Protein AF-F0WFZ0-F1 (afdb_monomer_lite)

Secondary structure (DSSP, 8-state):
------PPPPPGGGGS-------TT---EEEEEEEEETTEEEEEEEEEPHHHHHHHHHTTSEEE-SS-EEE-HHHHHHHS--EEEEEE-TTS-EEEEES--SS---SEEE-SEEEEEEETTEEEEEEEEE-TT-SSEEEEHHHHHHHHHHHHHTT-EE-TTS-EEEEHHHHHHHHHHTTT-GGGGEEEEEEETTEEEEEEGGGGEEEETTEEEE-EEEESS-EEE-GGGGGTEEEEEE-SSSS-EEEEEE--GGG---

Radius of gyration: 21.22 Å; chains: 1; bounding box: 49×61×54 Å

Structure (mmCIF, N/CA/C/O backbone):
data_AF-F0WFZ0-F1
#
_entry.id   AF-F0WFZ0-F1
#
loop_
_atom_site.group_PDB
_atom_site.id
_atom_site.type_symbol
_atom_site.label_atom_id
_atom_site.label_alt_id
_atom_site.label_comp_id
_atom_site.label_asym_id
_atom_site.label_entity_id
_atom_site.label_seq_id
_atom_site.pdbx_PDB_ins_code
_atom_site.Cartn_x
_atom_site.Cartn_y
_atom_site.Cartn_z
_atom_site.occupancy
_atom_site.B_iso_or_equiv
_atom_site.auth_seq_id
_atom_site.auth_comp_id
_atom_site.auth_asym_id
_atom_site.auth_atom_id
_atom_site.pdbx_PDB_model_num
ATOM 1 N N . MET A 1 1 ? -12.218 -44.288 27.160 1.00 38.06 1 MET A N 1
ATOM 2 C CA . MET A 1 1 ? -11.791 -43.226 26.226 1.00 38.06 1 MET A CA 1
ATOM 3 C C . MET A 1 1 ? -12.811 -42.115 26.328 1.00 38.06 1 MET A C 1
ATOM 5 O O . MET A 1 1 ? -13.946 -42.300 25.915 1.00 38.06 1 MET A O 1
ATOM 9 N N . THR A 1 2 ? -12.453 -41.044 27.024 1.00 32.06 2 THR A N 1
ATOM 10 C CA . THR A 1 2 ? -13.309 -39.877 27.243 1.00 32.06 2 THR A CA 1
ATOM 11 C C . THR A 1 2 ? -13.346 -39.003 25.985 1.00 32.06 2 THR A C 1
ATOM 13 O O . THR A 1 2 ? -12.334 -38.923 25.282 1.00 32.06 2 THR A O 1
ATOM 16 N N . PRO A 1 3 ? -14.482 -38.358 25.667 1.00 34.59 3 PRO A N 1
ATOM 17 C CA . PRO A 1 3 ? -14.555 -37.395 24.577 1.00 34.59 3 PRO A CA 1
ATOM 18 C C . PRO A 1 3 ? -13.692 -36.184 24.924 1.00 34.59 3 PRO A C 1
ATOM 20 O O . PRO A 1 3 ? -13.772 -35.644 26.022 1.00 34.59 3 PRO A O 1
ATOM 23 N N . ASN A 1 4 ? -12.843 -35.798 23.982 1.00 30.69 4 ASN A N 1
ATOM 24 C CA . ASN A 1 4 ? -11.971 -34.642 24.089 1.00 30.69 4 ASN A CA 1
ATOM 25 C C . ASN A 1 4 ? -12.845 -33.374 24.081 1.00 30.69 4 ASN A C 1
ATOM 27 O O . ASN A 1 4 ? -13.413 -33.029 23.040 1.00 30.69 4 ASN A O 1
ATOM 31 N N . ASP A 1 5 ? -12.971 -32.710 25.231 1.00 34.62 5 ASP A N 1
ATOM 32 C CA . ASP A 1 5 ? -13.617 -31.405 25.369 1.00 34.62 5 ASP A CA 1
ATOM 33 C C . ASP A 1 5 ? -12.847 -30.374 24.535 1.00 34.62 5 ASP A C 1
ATOM 35 O O . ASP A 1 5 ? -11.847 -29.792 24.960 1.00 34.62 5 ASP A O 1
ATOM 39 N N . ARG A 1 6 ? -13.318 -30.136 23.307 1.00 33.94 6 ARG A N 1
ATOM 40 C CA . ARG A 1 6 ? -12.945 -28.942 22.551 1.00 33.94 6 ARG A CA 1
ATOM 41 C C . ARG A 1 6 ? -13.525 -27.749 23.298 1.00 33.94 6 ARG A C 1
ATOM 43 O O . ARG A 1 6 ? -14.719 -27.472 23.197 1.00 33.94 6 ARG A O 1
ATOM 50 N N . GLN A 1 7 ? -12.675 -27.057 24.054 1.00 31.77 7 GLN A N 1
ATOM 51 C CA . GLN A 1 7 ? -12.991 -25.751 24.618 1.00 31.77 7 GLN A CA 1
ATOM 52 C C . GLN A 1 7 ? -13.561 -24.858 23.510 1.00 31.77 7 GLN A C 1
ATOM 54 O O . GLN A 1 7 ? -12.886 -24.567 22.521 1.00 31.77 7 GLN A O 1
ATOM 59 N N . LYS A 1 8 ? -14.827 -24.453 23.664 1.00 35.41 8 LYS A N 1
ATOM 60 C CA . LYS A 1 8 ? -15.423 -23.409 22.831 1.00 35.41 8 LYS A CA 1
ATOM 61 C C . LYS A 1 8 ? -14.587 -22.136 23.013 1.00 35.41 8 LYS A C 1
ATOM 63 O O . LYS A 1 8 ? -14.349 -21.755 24.162 1.00 35.41 8 LYS A O 1
ATOM 68 N N . PRO A 1 9 ? -14.131 -21.494 21.927 1.00 38.12 9 PRO A N 1
ATOM 69 C CA . PRO A 1 9 ? -13.362 -20.265 22.028 1.00 38.12 9 PRO A CA 1
ATOM 70 C C . PRO A 1 9 ? -14.177 -19.207 22.776 1.00 38.12 9 PRO A C 1
ATOM 72 O O . PRO A 1 9 ? -15.383 -19.065 22.567 1.00 38.12 9 PRO A O 1
ATOM 75 N N . GLY A 1 10 ? -13.515 -18.488 23.683 1.00 34.97 10 GLY A N 1
ATOM 76 C CA . GLY A 1 10 ? -14.102 -17.319 24.324 1.00 34.97 10 GLY A CA 1
ATOM 77 C C . GLY A 1 10 ? -14.493 -16.307 23.252 1.00 34.97 10 GLY A C 1
ATOM 78 O O . GLY A 1 10 ? -13.671 -15.965 22.404 1.00 34.97 10 GLY A O 1
ATOM 79 N N . SER A 1 11 ? -15.752 -15.869 23.280 1.00 38.72 11 SER A N 1
ATOM 80 C CA . SER A 1 11 ? -16.296 -14.930 22.300 1.00 38.72 11 SER A CA 1
ATOM 81 C C . SER A 1 11 ? -15.415 -13.668 22.217 1.00 38.72 11 SER A C 1
ATOM 83 O O . SER A 1 11 ? -15.112 -13.073 23.263 1.00 38.72 11 SER A O 1
ATOM 85 N N . PRO A 1 12 ? -15.003 -13.231 21.010 1.00 42.50 12 PRO A N 1
ATOM 86 C CA . PRO A 1 12 ? -14.132 -12.066 20.819 1.00 42.50 12 PRO A CA 1
ATOM 87 C C . PRO A 1 12 ? -14.753 -10.748 21.317 1.00 42.50 12 PRO A C 1
ATOM 89 O O . PRO A 1 12 ? -14.041 -9.762 21.505 1.00 42.50 12 PRO A O 1
ATOM 92 N N . ASN A 1 13 ? -16.051 -10.745 21.634 1.00 43.44 13 ASN A N 1
ATOM 93 C CA . ASN A 1 13 ? -16.786 -9.580 22.119 1.00 43.44 13 ASN A CA 1
ATOM 94 C C . ASN A 1 13 ? -16.699 -9.295 23.615 1.00 43.44 13 ASN A C 1
ATOM 96 O O . ASN A 1 13 ? -17.257 -8.298 24.074 1.00 43.44 13 ASN A O 1
ATOM 100 N N . ARG A 1 14 ? -15.987 -10.102 24.408 1.00 37.97 14 ARG A N 1
ATOM 101 C CA . ARG A 1 14 ? -15.873 -9.823 25.851 1.00 37.97 14 ARG A CA 1
ATOM 102 C C . ARG A 1 14 ? -14.997 -8.602 26.192 1.00 37.97 14 ARG A C 1
ATOM 104 O O . ARG A 1 14 ? -14.804 -8.328 27.370 1.00 37.97 14 ARG A O 1
ATOM 111 N N . LEU A 1 15 ? -14.477 -7.876 25.195 1.00 41.59 15 LEU A N 1
ATOM 112 C CA . LEU A 1 15 ? -13.507 -6.784 25.370 1.00 41.59 15 LEU A CA 1
ATOM 113 C C . LEU A 1 15 ? -14.028 -5.364 25.092 1.00 41.59 15 LEU A C 1
ATOM 115 O O . LEU A 1 15 ? -13.250 -4.430 25.235 1.00 41.59 15 LEU A O 1
ATOM 119 N N . LEU A 1 16 ? -15.310 -5.166 24.764 1.00 48.66 16 LEU A N 1
ATOM 120 C CA . LEU A 1 16 ? -15.877 -3.809 24.624 1.00 48.66 16 LEU A CA 1
ATOM 121 C C . LEU A 1 16 ? -16.749 -3.359 25.809 1.00 48.66 16 LEU A C 1
ATOM 123 O O . LEU A 1 16 ? -17.219 -2.230 25.810 1.00 48.66 16 LEU A O 1
ATOM 127 N N . ASN A 1 17 ? -16.892 -4.187 26.851 1.00 39.53 17 ASN A N 1
ATOM 128 C CA . ASN A 1 17 ? -17.507 -3.782 28.128 1.00 39.53 17 ASN A CA 1
ATOM 129 C C . ASN A 1 17 ? -16.465 -3.349 29.177 1.00 39.53 17 ASN A C 1
ATOM 131 O O . ASN A 1 17 ? -16.723 -3.411 30.376 1.00 39.53 17 ASN A O 1
ATOM 135 N N . GLY A 1 18 ? -15.264 -2.960 28.744 1.00 39.19 18 GLY A N 1
ATOM 136 C CA . GLY A 1 18 ? -14.331 -2.262 29.618 1.00 39.19 18 GLY A CA 1
ATOM 137 C C . GLY A 1 18 ? -14.735 -0.797 29.695 1.00 39.19 18 GLY A C 1
ATOM 138 O O . GLY A 1 18 ? -14.595 -0.091 28.700 1.00 39.19 18 GLY A O 1
ATOM 139 N N . ASP A 1 19 ? -15.213 -0.359 30.861 1.00 39.97 19 ASP A N 1
ATOM 140 C CA . ASP A 1 19 ? -15.299 1.051 31.248 1.00 39.97 19 ASP A CA 1
ATOM 141 C C . ASP A 1 19 ? -13.914 1.703 31.092 1.00 39.97 19 ASP A C 1
ATOM 143 O O . ASP A 1 19 ? -13.098 1.733 32.012 1.00 39.97 19 ASP A O 1
ATOM 147 N N . VAL A 1 20 ? -13.615 2.205 29.895 1.00 41.69 20 VAL A N 1
ATOM 148 C CA . VAL A 1 20 ? -12.494 3.113 29.637 1.00 41.69 20 VAL A CA 1
ATOM 149 C C . VAL A 1 20 ? -13.098 4.488 29.392 1.00 41.69 20 VAL A C 1
ATOM 151 O O . VAL A 1 20 ? -13.068 5.045 28.298 1.00 41.69 20 VAL A O 1
ATOM 154 N N . SER A 1 21 ? -13.698 5.035 30.447 1.00 38.50 21 SER A N 1
ATOM 155 C CA . SER A 1 21 ? -14.118 6.429 30.517 1.00 38.50 21 SER A CA 1
ATOM 156 C C . SER A 1 21 ? -12.878 7.308 30.701 1.00 38.50 21 SER A C 1
ATOM 158 O O . SER A 1 21 ? -12.538 7.679 31.821 1.00 38.50 21 SER A O 1
ATOM 160 N N . ASN A 1 22 ? -12.144 7.579 29.621 1.00 41.41 22 ASN A N 1
ATOM 161 C CA . ASN A 1 22 ? -11.209 8.705 29.557 1.00 41.41 22 ASN A CA 1
ATOM 162 C C . ASN A 1 22 ? -10.739 8.952 28.115 1.00 41.41 22 ASN A C 1
ATOM 164 O O . ASN A 1 22 ? -9.691 8.460 27.709 1.00 41.41 22 ASN A O 1
ATOM 168 N N . SER A 1 23 ? -11.492 9.740 27.336 1.00 42.56 23 SER A N 1
ATOM 169 C CA . SER A 1 23 ? -10.914 10.704 26.380 1.00 42.56 23 SER A CA 1
ATOM 170 C C . SER A 1 23 ? -11.987 11.597 25.737 1.00 42.56 23 SER A C 1
ATOM 172 O O . SER A 1 23 ? -13.038 11.128 25.316 1.00 42.56 23 SER A O 1
ATOM 174 N N . ASN A 1 24 ? -11.679 12.889 25.594 1.00 49.28 24 ASN A N 1
ATOM 175 C CA . ASN A 1 24 ? -12.480 13.940 24.937 1.00 49.28 24 ASN A CA 1
ATOM 176 C C . ASN A 1 24 ? -12.676 13.751 23.410 1.00 49.28 24 ASN A C 1
ATOM 178 O O . ASN A 1 24 ? -12.783 14.726 22.672 1.00 49.28 24 ASN A O 1
ATOM 182 N N . ASN A 1 25 ? -12.647 12.520 22.900 1.00 55.94 25 ASN A N 1
ATOM 183 C CA . ASN A 1 25 ? -12.675 12.218 21.463 1.00 55.94 25 ASN A CA 1
ATOM 184 C C . ASN A 1 25 ? -13.588 11.032 21.115 1.00 55.94 25 ASN A C 1
ATOM 186 O O . ASN A 1 25 ? -13.498 10.486 20.013 1.00 55.94 25 ASN A O 1
ATOM 190 N N . GLN A 1 26 ? -14.454 10.626 22.043 1.00 69.75 26 GLN A N 1
ATOM 191 C CA . GLN A 1 26 ? -15.424 9.569 21.803 1.00 69.75 26 GLN A CA 1
ATOM 192 C C . GLN A 1 26 ? -16.566 10.122 20.942 1.00 69.75 26 GLN A C 1
ATOM 194 O O . GLN A 1 26 ? -17.175 11.131 21.289 1.00 69.75 26 GLN A O 1
ATOM 199 N N . TRP A 1 27 ? -16.807 9.500 19.786 1.00 80.12 27 TRP A N 1
ATOM 200 C CA . TRP A 1 27 ? -17.950 9.840 18.940 1.00 80.12 27 TRP A CA 1
ATOM 201 C C . TRP A 1 27 ? -19.241 9.621 19.721 1.00 80.12 27 TRP A C 1
ATOM 203 O O . TRP A 1 27 ? -19.373 8.604 20.405 1.00 80.12 27 TRP A O 1
ATOM 213 N N . ASP A 1 28 ? -20.187 10.548 19.603 1.00 84.56 28 ASP A N 1
ATOM 214 C CA . ASP A 1 28 ? -21.490 10.378 20.229 1.00 84.56 28 ASP A CA 1
ATOM 215 C C . ASP A 1 28 ? -22.336 9.432 19.365 1.00 84.56 28 ASP A C 1
ATOM 217 O O . ASP A 1 28 ? -22.894 9.801 18.322 1.00 84.56 28 ASP A O 1
ATOM 221 N N . VAL A 1 29 ? -22.321 8.156 19.756 1.00 83.50 29 VAL A N 1
ATOM 222 C CA . VAL A 1 29 ? -23.034 7.078 19.076 1.00 83.50 29 VAL A CA 1
ATOM 223 C C . VAL A 1 29 ? -24.446 6.986 19.643 1.00 83.50 29 VAL A C 1
ATOM 225 O O . VAL A 1 29 ? -24.661 6.445 20.724 1.00 83.50 29 VAL A O 1
ATOM 228 N N . GLU A 1 30 ? -25.432 7.429 18.866 1.00 89.75 30 GLU A N 1
ATOM 229 C CA . GLU A 1 30 ? -26.848 7.309 19.228 1.00 89.75 30 GLU A CA 1
ATOM 230 C C . GLU A 1 30 ? -27.305 5.846 19.276 1.00 89.75 30 GLU A C 1
ATOM 232 O O . GLU A 1 30 ? -28.172 5.469 20.066 1.00 89.75 30 GLU A O 1
ATOM 237 N N . LYS A 1 31 ? -26.782 5.017 18.363 1.00 89.19 31 LYS A N 1
ATOM 238 C CA . LYS A 1 31 ? -27.197 3.619 18.230 1.00 89.19 31 LYS A CA 1
ATOM 239 C C . LYS A 1 31 ? -26.111 2.757 17.611 1.00 89.19 31 LYS A C 1
ATOM 241 O O . LYS A 1 31 ? -25.521 3.114 16.596 1.00 89.19 31 LYS A O 1
ATOM 246 N N . HIS A 1 32 ? -25.941 1.561 18.156 1.00 84.88 32 HIS A N 1
ATOM 247 C CA . HIS A 1 32 ? -25.164 0.502 17.526 1.00 84.88 32 HIS A CA 1
ATOM 248 C C . HIS A 1 32 ? -26.083 -0.455 16.761 1.00 84.88 32 HIS A C 1
ATOM 250 O O . HIS A 1 32 ? -27.113 -0.895 17.278 1.00 84.88 32 HIS A O 1
ATOM 256 N N . TYR A 1 33 ? -25.697 -0.801 15.535 1.00 85.62 33 TYR A N 1
ATOM 257 C CA . TYR A 1 33 ? -26.298 -1.894 14.780 1.00 85.62 33 TYR A CA 1
ATOM 258 C C . TYR A 1 33 ? -25.436 -3.133 14.960 1.00 85.62 33 TYR A C 1
ATOM 260 O O . TYR A 1 33 ? -24.223 -3.084 14.752 1.00 85.62 33 TYR A O 1
ATOM 268 N N . SER A 1 34 ? -26.060 -4.237 15.362 1.00 85.75 34 SER A N 1
ATOM 269 C CA . SER A 1 34 ? -25.364 -5.503 15.555 1.00 85.75 34 SER A CA 1
ATOM 270 C 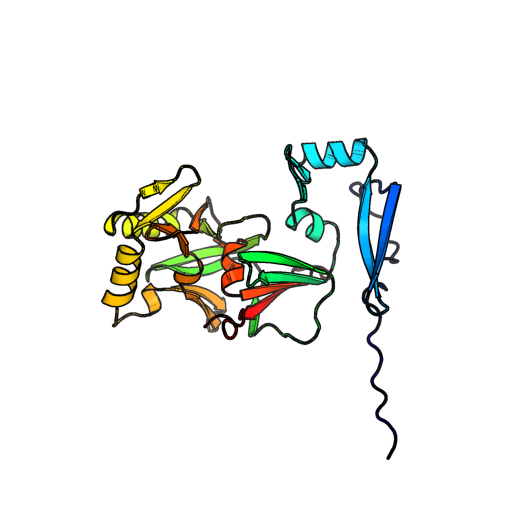C . SER A 1 34 ? -26.077 -6.649 14.854 1.00 85.75 34 SER A C 1
ATOM 272 O O . SER A 1 34 ? -27.302 -6.645 14.739 1.00 85.75 34 SER A O 1
ATOM 274 N N . HIS A 1 35 ? -25.295 -7.615 14.383 1.00 80.31 35 HIS A N 1
ATOM 275 C CA . HIS A 1 35 ? -25.765 -8.843 13.751 1.00 80.31 35 HIS A CA 1
ATOM 276 C C . HIS A 1 35 ? -25.088 -10.037 14.410 1.00 80.31 35 HIS A C 1
ATOM 278 O O . HIS A 1 35 ? -23.908 -9.972 14.742 1.00 80.31 35 HIS A O 1
ATOM 284 N N . THR A 1 36 ? -25.820 -11.132 14.595 1.00 82.69 36 THR A N 1
ATOM 285 C CA . THR A 1 36 ? -25.249 -12.383 15.101 1.00 82.69 36 THR A CA 1
ATOM 286 C C . THR A 1 36 ? -24.942 -13.309 13.932 1.00 82.69 36 THR A C 1
ATOM 288 O O . THR A 1 36 ? -25.828 -13.615 13.137 1.00 82.69 36 THR A O 1
ATOM 291 N N . PHE A 1 37 ? -23.697 -13.765 13.840 1.00 67.06 37 PHE A N 1
ATOM 292 C CA . PHE A 1 37 ? -23.218 -14.706 12.834 1.00 67.06 37 PHE A CA 1
ATOM 293 C C . PHE A 1 37 ? -22.434 -15.821 13.534 1.00 67.06 37 PHE A C 1
ATOM 295 O O . PHE A 1 37 ? -21.601 -15.546 14.390 1.00 67.06 37 PHE A O 1
ATOM 302 N N . GLU A 1 38 ? -22.752 -17.084 13.235 1.00 80.25 38 GLU A N 1
ATOM 303 C CA . GLU A 1 38 ? -22.109 -18.270 13.842 1.00 80.25 38 GLU A CA 1
ATOM 304 C C . GLU A 1 38 ? -22.058 -18.284 15.388 1.00 80.25 38 GLU A C 1
ATOM 306 O O . GLU A 1 38 ? -21.212 -18.931 16.002 1.00 80.25 38 GLU A O 1
ATOM 311 N N . GLY A 1 39 ? -23.011 -17.612 16.040 1.00 80.44 39 GLY A N 1
ATOM 312 C CA . GLY A 1 39 ? -23.100 -17.536 17.501 1.00 80.44 39 GLY A CA 1
ATOM 313 C C . GLY A 1 39 ? -22.286 -16.407 18.140 1.00 80.44 39 GLY A C 1
ATOM 314 O O . GLY A 1 39 ? -22.390 -16.221 19.351 1.00 80.44 39 GLY A O 1
ATOM 315 N N . ASP A 1 40 ? -21.551 -15.626 17.349 1.00 71.56 40 ASP A N 1
ATOM 316 C CA . ASP A 1 40 ? -20.891 -14.396 17.778 1.00 71.56 40 ASP A CA 1
ATOM 317 C C . ASP A 1 40 ? -21.694 -13.174 17.289 1.00 71.56 40 ASP A C 1
ATOM 319 O O . ASP A 1 40 ? -22.250 -13.164 16.191 1.00 71.56 40 ASP A O 1
ATOM 323 N N . THR A 1 41 ? -21.806 -12.135 18.119 1.00 77.56 41 THR A N 1
ATOM 324 C CA . THR A 1 41 ? -22.434 -10.860 17.728 1.00 77.56 41 THR A CA 1
ATOM 325 C C . THR A 1 41 ? -21.370 -9.933 17.153 1.00 77.56 41 THR A C 1
ATOM 327 O O . THR A 1 41 ? -20.248 -9.906 17.633 1.00 77.56 41 THR A O 1
ATOM 330 N N . TYR A 1 42 ? -21.697 -9.134 16.151 1.00 68.00 42 TYR A N 1
ATOM 331 C CA . TYR A 1 42 ? -20.773 -8.196 15.525 1.00 68.00 42 TYR A CA 1
ATOM 332 C C . TYR A 1 42 ? -21.457 -6.850 15.387 1.00 68.00 42 TYR A C 1
ATOM 334 O O . TYR A 1 42 ? -22.606 -6.792 14.953 1.00 68.00 42 TYR A O 1
ATOM 342 N N . TYR A 1 43 ? -20.764 -5.770 15.742 1.00 75.38 43 TYR A N 1
ATOM 343 C CA . TYR A 1 43 ? -21.221 -4.427 15.407 1.00 75.38 43 TYR A CA 1
ATOM 344 C C . TYR A 1 43 ? -20.894 -4.153 13.945 1.00 75.38 43 TYR A C 1
ATOM 346 O O . TYR A 1 43 ? -19.729 -4.118 13.565 1.00 75.38 43 TYR A O 1
ATOM 354 N N . THR A 1 44 ? -21.927 -3.987 13.126 1.00 73.31 44 THR A N 1
ATOM 355 C CA . THR A 1 44 ? -21.789 -3.793 11.674 1.00 73.31 44 THR A CA 1
ATOM 356 C C . THR A 1 44 ? -22.108 -2.365 11.249 1.00 73.31 44 THR A C 1
ATOM 358 O O . THR A 1 44 ? -22.074 -2.054 10.064 1.00 73.31 44 THR A O 1
ATOM 361 N N . GLY A 1 45 ? -22.486 -1.500 12.189 1.00 76.38 45 GLY A N 1
ATOM 362 C CA . GLY A 1 45 ? -22.769 -0.106 11.895 1.00 76.38 45 GLY A CA 1
ATOM 363 C C . GLY A 1 45 ? -23.047 0.721 13.139 1.00 76.38 45 GLY A C 1
ATOM 364 O O . GLY A 1 45 ? -23.390 0.203 14.205 1.00 76.38 45 GLY A O 1
ATOM 365 N N . TRP A 1 46 ? -22.950 2.032 12.963 1.00 83.81 46 TRP A N 1
ATOM 366 C CA . TRP A 1 46 ? -23.191 3.032 13.994 1.00 83.81 46 TRP A CA 1
ATOM 367 C C . TRP A 1 46 ? -24.126 4.098 13.439 1.00 83.81 46 TRP A C 1
ATOM 369 O O . TRP A 1 46 ? -23.993 4.516 12.290 1.00 83.81 46 TRP A O 1
ATOM 379 N N . LYS A 1 47 ? -25.073 4.543 14.259 1.00 88.88 47 LYS A N 1
ATOM 380 C CA . LYS A 1 47 ? -25.803 5.785 14.039 1.00 88.88 47 LYS A CA 1
ATOM 381 C C . LYS A 1 47 ? -25.136 6.852 14.892 1.00 88.88 47 LYS A C 1
ATOM 383 O O . LYS A 1 47 ? -25.102 6.718 16.113 1.00 88.88 47 LYS A O 1
ATOM 388 N N . LEU A 1 48 ? -24.596 7.868 14.239 1.00 88.31 48 LEU A N 1
ATOM 389 C CA . LEU A 1 48 ? -23.968 9.018 14.880 1.00 88.31 48 LEU A CA 1
ATOM 390 C C . LEU A 1 48 ? -24.914 10.217 14.805 1.00 88.31 48 LEU A C 1
ATOM 392 O O . LEU A 1 48 ? -25.688 10.325 13.848 1.00 88.31 48 LEU A O 1
ATOM 396 N N . ASN A 1 49 ? -24.832 11.113 15.788 1.00 91.69 49 ASN A N 1
ATOM 397 C CA . ASN A 1 49 ? -25.501 12.406 15.690 1.00 91.69 49 ASN A CA 1
ATOM 398 C C . ASN A 1 49 ? -24.834 13.292 14.614 1.00 91.69 49 ASN A C 1
ATOM 400 O O . ASN A 1 49 ? -23.730 13.003 14.134 1.00 91.69 49 ASN A O 1
ATOM 404 N N . TRP A 1 50 ? -25.517 14.366 14.212 1.00 92.44 50 TRP A N 1
ATOM 405 C CA . TRP A 1 50 ? -25.039 15.232 13.129 1.00 92.44 50 TRP A CA 1
ATOM 406 C C . TRP A 1 50 ? -23.693 15.892 13.445 1.00 92.44 50 TRP A C 1
ATOM 408 O O . TRP A 1 50 ? -22.805 15.887 12.596 1.00 92.44 50 TRP A O 1
ATOM 418 N N . ASP A 1 51 ? -23.505 16.378 14.672 1.00 92.81 51 ASP A N 1
ATOM 419 C CA . ASP A 1 51 ? -22.270 17.052 15.086 1.00 92.81 51 ASP A CA 1
ATOM 420 C C . ASP A 1 51 ? -21.054 16.112 15.009 1.00 92.81 51 ASP A C 1
ATOM 422 O O . ASP A 1 51 ? -19.989 16.493 14.519 1.00 92.81 51 ASP A O 1
ATOM 426 N N . SER A 1 52 ? -21.219 14.846 15.413 1.00 89.94 52 SER A N 1
ATOM 427 C CA . SER A 1 52 ? -20.176 13.821 15.299 1.00 89.94 52 SER A CA 1
ATOM 428 C C . SER A 1 52 ? -19.858 13.500 13.839 1.00 89.94 52 SER A C 1
ATOM 430 O O . SER A 1 52 ? -18.684 13.398 13.488 1.00 89.94 52 SER A O 1
ATOM 432 N N . LEU A 1 53 ? -20.871 13.372 12.973 1.00 89.12 53 LEU A N 1
ATOM 433 C CA . LEU A 1 53 ? -20.664 13.156 11.534 1.00 89.12 53 LEU A CA 1
ATOM 434 C C . LEU A 1 53 ? -19.937 14.333 10.884 1.00 89.12 53 LEU A C 1
ATOM 436 O O . LEU A 1 53 ? -18.980 14.125 10.142 1.00 89.12 53 LEU A O 1
ATOM 440 N N . GLN A 1 54 ? -20.359 15.561 11.184 1.00 91.56 54 GLN A N 1
ATOM 441 C CA . GLN A 1 54 ? -19.731 16.767 10.662 1.00 91.56 54 GLN A CA 1
ATOM 442 C C . GLN A 1 54 ? -18.260 16.844 11.087 1.00 91.56 54 GLN A C 1
ATOM 444 O O . GLN A 1 54 ? -17.390 17.063 10.245 1.00 91.56 54 GLN A O 1
ATOM 449 N N . MET A 1 55 ? -17.964 16.548 12.354 1.00 90.06 55 MET A N 1
ATOM 450 C CA . MET A 1 55 ? -16.592 16.479 12.853 1.00 90.06 55 MET A CA 1
ATOM 451 C C . MET A 1 55 ? -15.749 15.432 12.105 1.00 90.06 55 MET A C 1
ATOM 453 O O . MET A 1 55 ? -14.582 15.692 11.809 1.00 90.06 55 MET A O 1
ATOM 457 N N . LEU A 1 56 ? -16.308 14.258 11.782 1.00 88.31 56 LEU A N 1
ATOM 458 C CA . LEU A 1 56 ? -15.602 13.244 10.989 1.00 88.31 56 LEU A CA 1
ATOM 459 C C . LEU A 1 56 ? -15.261 13.741 9.582 1.00 88.31 56 LEU A C 1
ATOM 461 O O . LEU A 1 56 ? -14.153 13.505 9.101 1.00 88.31 56 LEU A O 1
ATOM 465 N N . ILE A 1 57 ? -16.193 14.436 8.929 1.00 89.12 57 ILE A N 1
ATOM 466 C CA . ILE A 1 57 ? -15.995 14.992 7.584 1.00 89.12 57 ILE A CA 1
ATOM 467 C C . ILE A 1 57 ? -14.927 16.090 7.615 1.00 89.12 57 ILE A C 1
ATOM 469 O O . ILE A 1 57 ? -13.995 16.077 6.812 1.00 89.12 57 ILE A O 1
ATOM 473 N N . GLU A 1 58 ? -15.020 17.019 8.568 1.00 89.94 58 GLU A N 1
ATOM 474 C CA . GLU A 1 58 ? -14.074 18.132 8.722 1.00 89.94 58 GLU A CA 1
ATOM 475 C C . GLU A 1 58 ? -12.647 17.644 9.001 1.00 89.94 58 GLU A C 1
ATOM 477 O O . GLU A 1 58 ? -11.679 18.185 8.460 1.00 89.94 58 GLU A O 1
ATOM 482 N N . ARG A 1 59 ? -12.511 16.575 9.794 1.00 88.50 59 ARG A N 1
ATOM 483 C CA . ARG A 1 59 ? -11.225 15.921 10.074 1.00 88.50 59 ARG A CA 1
ATOM 484 C C . ARG A 1 59 ? -10.740 15.014 8.940 1.00 88.50 59 ARG A C 1
ATOM 486 O O . ARG A 1 59 ? -9.638 14.485 9.046 1.00 88.50 59 ARG A O 1
ATOM 493 N N . LYS A 1 60 ? -11.525 14.859 7.865 1.00 85.94 60 LYS A N 1
ATOM 494 C CA . LYS A 1 60 ? -11.270 13.928 6.751 1.00 85.94 60 LYS A CA 1
ATOM 495 C C . LYS A 1 60 ? -11.118 12.477 7.216 1.00 85.94 60 LYS A C 1
ATOM 497 O O . LYS A 1 60 ? -10.349 11.717 6.651 1.00 85.94 60 LYS A O 1
ATOM 502 N N . GLU A 1 61 ? -11.835 12.120 8.273 1.00 88.06 61 GLU A N 1
ATOM 503 C CA . GLU A 1 61 ? -11.929 10.753 8.783 1.00 88.06 61 GLU A CA 1
ATOM 504 C C . GLU A 1 61 ? -13.072 9.989 8.095 1.00 88.06 61 GLU A C 1
ATOM 506 O O . GLU A 1 61 ? -12.997 8.774 7.927 1.00 88.06 61 GLU A O 1
ATOM 511 N N . LEU A 1 62 ? -14.123 10.713 7.691 1.00 88.19 62 LEU A N 1
ATOM 512 C CA . LEU A 1 62 ? -15.228 10.228 6.869 1.00 88.19 62 LEU A CA 1
ATOM 513 C C . LEU A 1 62 ? -15.207 10.966 5.531 1.00 88.19 62 LEU A C 1
ATOM 515 O O . LEU A 1 62 ? -15.378 12.185 5.473 1.00 88.19 62 LEU A O 1
ATOM 519 N N . HIS A 1 63 ? -15.035 10.217 4.453 1.00 87.31 63 HIS A N 1
ATOM 520 C CA . HIS A 1 63 ? -15.129 10.721 3.094 1.00 87.31 63 HIS A CA 1
ATOM 521 C C . HIS A 1 63 ? -16.530 10.458 2.566 1.00 87.31 63 HIS A C 1
ATOM 523 O O . HIS A 1 63 ? -17.026 9.338 2.640 1.00 87.31 63 HIS A O 1
ATOM 529 N N . ILE A 1 64 ? -17.169 11.496 2.035 1.00 86.31 64 ILE A N 1
ATOM 530 C CA . ILE A 1 64 ? -18.493 11.395 1.426 1.00 86.31 64 ILE A CA 1
ATOM 531 C C . ILE A 1 64 ? -18.365 11.800 -0.033 1.00 86.31 64 ILE A C 1
ATOM 533 O O . ILE A 1 64 ? -17.924 12.905 -0.353 1.00 86.31 64 ILE A O 1
ATOM 537 N N . THR A 1 65 ? -18.770 10.899 -0.911 1.00 84.62 65 THR A N 1
ATOM 538 C CA . THR A 1 65 ? -18.939 11.141 -2.340 1.00 84.62 65 THR A CA 1
ATOM 539 C C . THR A 1 65 ? -20.424 11.000 -2.693 1.00 84.62 65 THR A C 1
ATOM 541 O O . THR A 1 65 ? -21.208 10.504 -1.882 1.00 84.62 65 THR A O 1
ATOM 544 N N . PRO A 1 66 ? -20.857 11.409 -3.898 1.00 86.44 66 PRO A N 1
ATOM 545 C CA . PRO A 1 66 ? -22.246 11.219 -4.316 1.00 86.44 66 PRO A CA 1
ATOM 546 C C . PRO A 1 66 ? -22.707 9.753 -4.352 1.00 86.44 66 PRO A C 1
ATOM 548 O O . PRO A 1 66 ? -23.908 9.500 -4.305 1.00 86.44 66 PRO A O 1
ATOM 551 N N . THR A 1 67 ? -21.780 8.800 -4.477 1.00 86.50 67 THR A N 1
ATOM 552 C CA . THR A 1 67 ? -22.083 7.373 -4.673 1.00 86.50 67 THR A CA 1
ATOM 553 C C . THR A 1 67 ? -21.765 6.509 -3.462 1.00 86.50 67 THR A C 1
ATOM 555 O O . THR A 1 67 ? -22.346 5.439 -3.314 1.00 86.50 67 THR A O 1
ATOM 558 N N . GLU A 1 68 ? -20.856 6.953 -2.600 1.00 85.62 68 GLU A N 1
ATOM 559 C CA . GLU A 1 68 ? -20.379 6.175 -1.462 1.00 85.62 68 GLU A CA 1
ATOM 560 C C . GLU A 1 68 ? -19.868 7.067 -0.331 1.00 85.62 68 GLU A C 1
ATOM 562 O O . GLU A 1 68 ? -19.384 8.179 -0.558 1.00 85.62 68 GLU A O 1
ATOM 567 N N . SER A 1 69 ? -19.925 6.528 0.883 1.00 84.50 69 SER A N 1
ATOM 568 C CA . SER A 1 69 ? -19.255 7.087 2.051 1.00 84.50 69 SER A CA 1
ATOM 569 C C . SER A 1 69 ? -18.270 6.058 2.586 1.00 84.50 69 SER A C 1
ATOM 571 O O . SER A 1 69 ? -18.639 4.899 2.777 1.00 84.50 69 SER A O 1
ATOM 573 N N . SER A 1 70 ? -17.039 6.471 2.854 1.00 84.62 70 SER A N 1
ATOM 574 C CA . SER A 1 70 ? -15.972 5.596 3.336 1.00 84.62 70 SER A CA 1
ATOM 575 C C . SER A 1 70 ? -15.287 6.201 4.554 1.00 84.62 70 SER A C 1
ATOM 577 O O . SER A 1 70 ? -15.139 7.417 4.673 1.00 84.62 70 SER A O 1
ATOM 579 N N . ILE A 1 71 ? -14.903 5.344 5.495 1.00 84.88 71 ILE A N 1
ATOM 580 C CA . ILE A 1 71 ? -14.134 5.745 6.669 1.00 84.88 71 ILE A CA 1
ATOM 581 C C . ILE A 1 71 ? -12.676 5.374 6.457 1.00 84.88 71 ILE A C 1
ATOM 583 O O . ILE A 1 71 ? -12.376 4.290 5.954 1.00 84.88 71 ILE A O 1
ATOM 587 N N . ASP A 1 72 ? -11.780 6.260 6.867 1.00 85.75 72 ASP A N 1
ATOM 588 C CA . ASP A 1 72 ? -10.360 5.957 6.897 1.00 85.75 72 ASP A CA 1
ATOM 589 C C . ASP A 1 72 ? -10.111 4.791 7.895 1.00 85.75 72 ASP A C 1
ATOM 591 O O . ASP A 1 72 ? -10.415 4.909 9.095 1.00 85.75 72 ASP A O 1
ATOM 595 N N . PRO A 1 73 ? -9.578 3.639 7.437 1.00 86.75 73 PRO A N 1
ATOM 596 C CA . PRO A 1 73 ? -9.359 2.483 8.303 1.00 86.75 73 PRO A CA 1
ATOM 597 C C . PRO A 1 73 ? -8.336 2.776 9.407 1.00 86.75 73 PRO A C 1
ATOM 599 O O . PRO A 1 73 ? -8.490 2.304 10.536 1.00 86.75 73 PRO A O 1
ATOM 602 N N . GLN A 1 74 ? -7.319 3.589 9.125 1.00 86.94 74 GLN A N 1
ATOM 603 C CA . GLN A 1 74 ? -6.300 3.993 10.085 1.00 86.94 74 GLN A CA 1
ATOM 604 C C . GLN A 1 74 ? -6.902 4.814 11.235 1.00 86.94 74 GLN A C 1
ATOM 606 O O . GLN A 1 74 ? -6.493 4.644 12.393 1.00 86.94 74 GLN A O 1
ATOM 611 N N . VAL A 1 75 ? -7.909 5.646 10.962 1.00 85.25 75 VAL A N 1
ATOM 612 C CA . VAL A 1 75 ? -8.663 6.365 12.000 1.00 85.25 75 VAL A CA 1
ATOM 613 C C . VAL A 1 75 ? -9.421 5.389 12.894 1.00 85.25 75 VAL A C 1
ATOM 615 O O . VAL A 1 75 ? -9.311 5.473 14.121 1.00 85.25 75 VAL A O 1
ATOM 618 N N . HIS A 1 76 ? -10.152 4.444 12.298 1.00 84.19 76 HIS A N 1
ATOM 619 C CA . HIS A 1 76 ? -10.928 3.459 13.051 1.00 84.19 76 HIS A CA 1
ATOM 620 C C . HIS A 1 76 ? -10.034 2.627 13.981 1.00 84.19 76 HIS A C 1
ATOM 622 O O . HIS A 1 76 ? -10.268 2.580 15.189 1.00 84.19 76 HIS A O 1
ATOM 628 N N . ILE A 1 77 ? -8.956 2.048 13.443 1.00 85.81 77 ILE A N 1
ATOM 629 C CA . ILE A 1 77 ? -7.988 1.235 14.197 1.00 85.81 77 ILE A CA 1
ATOM 630 C C . ILE A 1 77 ? -7.378 2.020 15.361 1.00 85.81 77 ILE A C 1
ATOM 632 O O . ILE A 1 77 ? -7.146 1.472 16.435 1.00 85.81 77 ILE A O 1
ATOM 636 N N . THR A 1 78 ? -7.101 3.311 15.157 1.00 84.62 78 THR A N 1
ATOM 637 C CA . THR A 1 78 ? -6.499 4.159 16.196 1.00 84.62 78 THR A CA 1
ATOM 638 C C . THR A 1 78 ? -7.462 4.400 17.358 1.00 84.62 78 THR A C 1
ATOM 640 O O . THR A 1 78 ? -7.025 4.479 18.503 1.00 84.62 78 THR A O 1
ATOM 643 N N . LYS A 1 79 ? -8.765 4.507 17.079 1.00 82.62 79 LYS A N 1
ATOM 644 C CA . LYS A 1 79 ? -9.798 4.790 18.088 1.00 82.62 79 LYS A CA 1
ATOM 645 C C . LYS A 1 79 ? -10.395 3.537 18.718 1.00 82.62 79 LYS A C 1
ATOM 647 O O . LYS A 1 79 ? -10.984 3.622 19.788 1.00 82.62 79 LYS A O 1
ATOM 652 N N . SER A 1 80 ? -10.251 2.388 18.067 1.00 82.88 80 SER A N 1
ATOM 653 C CA . SER A 1 80 ? -10.784 1.107 18.524 1.00 82.88 80 SER A CA 1
ATOM 654 C C . SER A 1 80 ? -9.644 0.094 18.659 1.00 82.88 80 SER A C 1
ATOM 656 O O . SER A 1 80 ? -9.321 -0.598 17.701 1.00 82.88 80 SER A O 1
ATOM 658 N N . PRO A 1 81 ? -8.986 -0.027 19.822 1.00 85.56 81 PRO A N 1
ATOM 659 C CA . PRO A 1 81 ? -7.968 -1.053 20.020 1.00 85.56 81 PRO A CA 1
ATOM 660 C C . PRO A 1 81 ? -8.541 -2.463 19.824 1.00 85.56 81 PRO A C 1
ATOM 662 O O . PRO A 1 81 ? -9.564 -2.835 20.397 1.00 85.56 81 PRO A O 1
ATOM 665 N N . GLY A 1 82 ? -7.872 -3.275 19.015 1.00 87.44 82 GLY A N 1
ATOM 666 C CA . GLY A 1 82 ? -8.401 -4.543 18.534 1.00 87.44 82 GLY A CA 1
ATOM 667 C C . GLY A 1 82 ? -7.377 -5.402 17.798 1.00 87.44 82 GLY A C 1
ATOM 668 O O . GLY A 1 82 ? -6.193 -5.068 17.696 1.00 87.44 82 GLY A O 1
ATOM 669 N N . LEU A 1 83 ? -7.864 -6.546 17.323 1.00 87.38 83 LEU A N 1
ATOM 670 C CA . LEU A 1 83 ? -7.165 -7.400 16.369 1.00 87.38 83 LEU A CA 1
ATOM 671 C C . LEU A 1 83 ? -7.803 -7.169 15.004 1.00 87.38 83 LEU A C 1
ATOM 673 O O . LEU A 1 83 ? -9.022 -7.294 14.871 1.00 87.38 83 LEU A O 1
ATOM 677 N N . TYR A 1 84 ? -6.975 -6.833 14.027 1.00 89.56 84 TYR A N 1
ATOM 678 C CA . TYR A 1 84 ? -7.389 -6.531 12.665 1.00 89.56 84 TYR A CA 1
ATOM 679 C C . TYR A 1 84 ? -6.596 -7.389 11.697 1.00 89.56 84 TYR A C 1
ATOM 681 O O . TYR A 1 84 ? -5.410 -7.626 11.930 1.00 89.56 84 TYR A O 1
ATOM 689 N N . SER A 1 85 ? -7.210 -7.802 10.596 1.00 90.38 85 SER A N 1
ATOM 690 C CA . SER A 1 85 ? -6.461 -8.362 9.477 1.00 90.38 85 SER A CA 1
ATOM 691 C C . SER A 1 85 ? -6.855 -7.703 8.164 1.00 90.38 85 SER A C 1
ATOM 693 O O . SER A 1 85 ? -8.019 -7.410 7.906 1.00 90.38 85 SER A O 1
ATOM 695 N N . PHE A 1 86 ? -5.849 -7.441 7.343 1.00 91.25 86 PHE A N 1
ATOM 696 C CA . PHE A 1 86 ? -5.969 -6.873 6.014 1.00 91.25 86 PHE A CA 1
ATOM 697 C C . PHE A 1 86 ? -5.574 -7.942 5.018 1.00 91.25 86 PHE A C 1
ATOM 699 O O . PHE A 1 86 ? -4.522 -8.571 5.153 1.00 91.25 86 PHE A O 1
ATOM 706 N N . SER A 1 87 ? -6.411 -8.149 4.014 1.00 90.25 87 SER A N 1
ATOM 707 C CA . SER A 1 87 ? -6.166 -9.154 2.987 1.00 90.25 87 SER A CA 1
ATOM 708 C C . SER A 1 87 ? -6.581 -8.640 1.622 1.00 90.25 87 SER A C 1
ATOM 710 O O . SER A 1 87 ? -7.470 -7.798 1.500 1.00 90.25 87 SER A O 1
ATOM 712 N N . TRP A 1 88 ? -5.915 -9.160 0.600 1.00 87.81 88 TRP A N 1
ATOM 713 C CA . TRP A 1 88 ? -6.299 -8.960 -0.786 1.00 87.81 88 TRP A CA 1
ATOM 714 C C . TRP A 1 88 ? -7.094 -10.177 -1.257 1.00 87.81 88 TRP A C 1
ATOM 716 O O . TRP A 1 88 ? -6.603 -11.305 -1.162 1.00 87.81 88 TRP A O 1
ATOM 726 N N . SER A 1 89 ? -8.313 -9.953 -1.740 1.00 82.56 89 SER A N 1
ATOM 727 C CA . SER A 1 89 ? -9.187 -11.006 -2.257 1.00 82.56 89 SER A CA 1
ATOM 728 C C . SER A 1 89 ? -8.886 -11.345 -3.714 1.00 82.56 89 SER A C 1
ATOM 730 O O . SER A 1 89 ? -8.207 -10.616 -4.444 1.00 82.56 89 SER A O 1
ATOM 732 N N . THR A 1 90 ? -9.440 -12.474 -4.142 1.00 74.75 90 THR A N 1
ATOM 733 C CA . THR A 1 90 ? -9.423 -12.946 -5.522 1.00 74.75 90 THR A CA 1
ATOM 734 C C . THR A 1 90 ? -10.080 -11.973 -6.488 1.00 74.75 90 THR A C 1
ATOM 736 O O . THR A 1 90 ? -9.639 -11.865 -7.628 1.00 74.75 90 THR A O 1
ATOM 739 N N . ASP A 1 91 ? -11.061 -11.217 -6.003 1.00 76.06 91 ASP A N 1
ATOM 740 C CA . ASP A 1 91 ? -11.897 -10.332 -6.818 1.00 76.06 91 ASP A CA 1
ATOM 741 C C . ASP A 1 91 ? -11.274 -8.936 -6.983 1.00 76.06 91 ASP A C 1
ATOM 743 O O . ASP A 1 91 ? -11.941 -7.977 -7.350 1.00 76.06 91 ASP A O 1
ATOM 747 N N . HIS A 1 92 ? -9.965 -8.821 -6.724 1.00 74.69 92 HIS A N 1
ATOM 748 C CA . HIS A 1 92 ? -9.198 -7.572 -6.756 1.00 74.69 92 HIS A CA 1
ATOM 749 C C . HIS A 1 92 ? -9.658 -6.510 -5.750 1.00 74.69 92 HIS A C 1
ATOM 751 O O . HIS A 1 92 ? -9.349 -5.330 -5.903 1.00 74.69 92 HIS A O 1
ATOM 757 N N . GLU A 1 93 ? -10.333 -6.947 -4.693 1.00 79.31 93 GLU A N 1
ATOM 758 C CA . GLU A 1 93 ? -10.812 -6.098 -3.612 1.00 79.31 93 GLU A CA 1
ATOM 759 C C . GLU A 1 93 ? -9.972 -6.275 -2.343 1.00 79.31 93 GLU A C 1
ATOM 761 O O . GLU A 1 93 ? -9.433 -7.354 -2.062 1.00 79.31 93 GLU A O 1
ATOM 766 N N . PHE A 1 94 ? -9.869 -5.200 -1.562 1.00 82.56 94 PHE A N 1
ATOM 767 C CA . PHE A 1 94 ? -9.241 -5.228 -0.247 1.00 82.56 94 PHE A CA 1
ATOM 768 C C . PHE A 1 94 ? -10.302 -5.507 0.820 1.00 82.56 94 PHE A C 1
ATOM 770 O O . PHE A 1 94 ? -11.403 -4.963 0.773 1.00 82.56 94 PHE A O 1
ATOM 777 N N . TYR A 1 95 ? -9.952 -6.328 1.805 1.00 83.94 95 TYR A N 1
ATOM 778 C CA . TYR A 1 95 ? -10.834 -6.639 2.922 1.00 83.94 95 TYR A CA 1
ATOM 779 C C . TYR A 1 95 ? -10.136 -6.356 4.243 1.00 83.94 95 TYR A C 1
ATOM 781 O O . TYR A 1 95 ? -9.008 -6.808 4.471 1.00 83.94 95 TYR A O 1
ATOM 789 N N . LEU A 1 96 ? -10.846 -5.638 5.112 1.00 84.38 96 LEU A N 1
ATOM 790 C CA . LEU A 1 96 ? -10.542 -5.487 6.527 1.00 84.38 96 LEU A CA 1
ATOM 791 C C . LEU A 1 96 ? -11.437 -6.440 7.321 1.00 84.38 96 LEU A C 1
ATOM 793 O O . LEU A 1 96 ? -12.661 -6.317 7.289 1.00 84.38 96 LEU A O 1
ATOM 797 N N . HIS A 1 97 ? -10.824 -7.355 8.062 1.00 82.94 97 HIS A N 1
ATOM 798 C CA . HIS A 1 97 ? -11.520 -8.270 8.959 1.00 82.94 97 HIS A CA 1
ATOM 799 C C . HIS A 1 97 ? -11.285 -7.880 10.416 1.00 82.94 97 HIS A C 1
ATOM 801 O O . HIS A 1 97 ? -10.182 -7.491 10.816 1.00 82.94 97 HIS A O 1
ATOM 807 N N . PHE A 1 98 ? -12.332 -8.031 11.222 1.00 80.56 98 PHE A N 1
ATOM 808 C CA . PHE A 1 98 ? -12.324 -7.723 12.648 1.00 80.56 98 PHE A CA 1
ATOM 809 C C . PHE A 1 98 ? -12.213 -9.003 13.475 1.00 80.56 98 PHE A C 1
ATOM 811 O O . PHE A 1 98 ? -12.983 -9.942 13.284 1.00 80.56 98 PHE A O 1
ATOM 818 N N . GLY A 1 99 ? -11.301 -9.021 14.450 1.00 69.38 99 GLY A N 1
ATOM 819 C CA . GLY A 1 99 ? -11.264 -10.055 15.488 1.00 69.38 99 GLY A CA 1
ATOM 820 C C . GLY A 1 99 ? -10.753 -11.431 15.050 1.00 69.38 99 GLY A C 1
ATOM 821 O O . GLY A 1 99 ? -10.885 -12.377 15.829 1.00 69.38 99 GLY A O 1
ATOM 822 N N . ASP A 1 100 ? -10.171 -11.556 13.855 1.00 63.75 100 ASP A N 1
ATOM 823 C CA . ASP A 1 100 ? -9.667 -12.832 13.347 1.00 63.75 100 ASP A CA 1
ATOM 824 C C . ASP A 1 100 ? -8.154 -13.003 13.579 1.00 63.75 100 ASP A C 1
ATOM 826 O O . ASP A 1 100 ? -7.328 -12.329 12.965 1.00 63.75 100 ASP A O 1
ATOM 830 N N . ASP A 1 101 ? -7.828 -13.921 14.489 1.00 56.19 101 ASP A N 1
ATOM 831 C CA . ASP A 1 101 ? -6.495 -14.492 14.759 1.00 56.19 101 ASP A CA 1
ATOM 832 C C . ASP A 1 101 ? -6.544 -16.028 14.594 1.00 56.19 101 ASP A C 1
ATOM 834 O O . ASP A 1 101 ? -5.718 -16.781 15.112 1.00 56.19 101 ASP A O 1
ATOM 838 N N . ARG A 1 102 ? -7.591 -16.567 13.945 1.00 50.91 102 ARG A N 1
ATOM 839 C CA . ARG A 1 102 ? -7.837 -18.012 13.943 1.00 50.91 102 ARG A CA 1
ATOM 840 C C . ARG A 1 102 ? -6.896 -18.706 12.953 1.00 50.91 102 ARG A C 1
ATOM 842 O O . ARG A 1 102 ? -7.243 -19.013 11.818 1.00 50.91 102 ARG A O 1
ATOM 849 N N . GLY A 1 103 ? -5.699 -19.030 13.440 1.00 52.94 103 GLY A N 1
ATOM 850 C CA . GLY A 1 103 ? -4.877 -20.133 12.935 1.00 52.94 103 GLY A CA 1
ATOM 851 C C . GLY A 1 103 ? -3.836 -19.788 11.873 1.00 52.94 103 GLY A C 1
ATOM 852 O O . GLY A 1 103 ? -3.206 -20.705 11.348 1.00 52.94 103 GLY A O 1
ATOM 853 N N . LYS A 1 104 ? -3.611 -18.507 11.572 1.00 59.28 104 LYS A N 1
ATOM 854 C CA . LYS A 1 104 ? -2.511 -18.076 10.702 1.00 59.28 104 LYS A CA 1
ATOM 855 C C . LYS A 1 104 ? -1.544 -17.210 11.500 1.00 59.28 104 LYS A C 1
ATOM 857 O O . LYS A 1 104 ? -1.636 -15.992 11.452 1.00 59.28 104 LYS A O 1
ATOM 862 N N . GLN A 1 105 ? -0.611 -17.848 12.215 1.00 65.75 105 GLN A N 1
ATOM 863 C CA . GLN A 1 105 ? 0.617 -17.150 12.605 1.00 65.75 105 GLN A CA 1
ATOM 864 C C . GLN A 1 105 ? 1.245 -16.605 11.326 1.00 65.75 105 GLN A C 1
ATOM 866 O O . GLN A 1 105 ? 1.441 -17.363 10.372 1.00 65.75 105 GLN A O 1
ATOM 871 N N . GLY A 1 106 ? 1.503 -15.299 11.282 1.00 72.62 106 GLY A N 1
ATOM 872 C CA . GLY A 1 106 ? 2.231 -14.738 10.154 1.00 72.62 106 GLY A CA 1
ATOM 873 C C . GLY A 1 106 ? 3.593 -15.420 10.023 1.00 72.62 106 GLY A C 1
ATOM 874 O O . GLY A 1 106 ? 4.254 -15.718 11.016 1.00 72.62 106 GLY A O 1
ATOM 875 N N . ASP A 1 107 ? 4.037 -15.636 8.787 1.00 83.50 107 ASP A N 1
ATOM 876 C CA . ASP A 1 107 ? 5.382 -16.140 8.497 1.00 83.50 107 ASP A CA 1
ATOM 877 C C . ASP A 1 107 ? 6.462 -15.162 8.993 1.00 83.50 107 ASP A C 1
ATOM 879 O O . ASP A 1 107 ? 7.605 -15.544 9.247 1.00 83.50 107 ASP A O 1
ATOM 883 N N . TYR A 1 108 ? 6.104 -13.879 9.102 1.00 87.44 108 TYR A N 1
ATOM 884 C CA . TYR A 1 108 ? 6.989 -12.813 9.546 1.00 87.44 108 TYR A CA 1
ATOM 885 C C . TYR A 1 108 ? 6.289 -11.929 10.570 1.00 87.44 108 TYR A C 1
ATOM 887 O O . TYR A 1 108 ? 5.119 -11.598 10.413 1.00 87.44 108 TYR A O 1
ATOM 895 N N . ALA A 1 109 ? 7.037 -11.464 11.565 1.00 89.56 109 ALA A N 1
ATOM 896 C CA . ALA A 1 109 ? 6.605 -10.405 12.464 1.00 89.56 109 ALA A CA 1
ATOM 897 C C . ALA A 1 109 ? 7.464 -9.162 12.229 1.00 89.56 109 ALA A C 1
ATOM 899 O O . ALA A 1 109 ? 8.685 -9.262 12.074 1.00 89.56 109 ALA A O 1
ATOM 900 N N . PHE A 1 110 ? 6.847 -7.984 12.230 1.00 89.62 110 PHE A N 1
ATOM 901 C CA . PHE A 1 110 ? 7.583 -6.730 12.208 1.00 89.62 110 PHE A CA 1
ATOM 902 C C . PHE A 1 110 ? 6.944 -5.662 13.092 1.00 89.62 110 PHE A C 1
ATOM 904 O O . PHE A 1 110 ? 5.778 -5.712 13.485 1.00 89.62 110 PHE A O 1
ATOM 911 N N . ARG A 1 111 ? 7.774 -4.685 13.441 1.00 91.75 111 ARG A N 1
ATOM 912 C CA . ARG A 1 111 ? 7.350 -3.414 14.024 1.00 91.75 111 ARG A CA 1
ATOM 913 C C . ARG A 1 111 ? 7.664 -2.320 13.024 1.00 91.75 111 ARG A C 1
ATOM 915 O O . ARG A 1 111 ? 8.621 -2.458 12.261 1.00 91.75 111 ARG A O 1
ATOM 922 N N . GLU A 1 112 ? 6.905 -1.244 13.051 1.00 93.94 112 GLU A N 1
ATOM 923 C CA . GLU A 1 112 ? 7.250 -0.042 12.296 1.00 93.94 112 GLU A CA 1
ATOM 924 C C . GLU A 1 112 ? 8.556 0.577 12.817 1.00 93.94 112 GLU A C 1
ATOM 926 O O . GLU A 1 112 ? 9.057 0.226 13.895 1.00 93.94 112 GLU A O 1
ATOM 931 N N . GLY A 1 113 ? 9.130 1.476 12.025 1.00 94.88 113 GLY A N 1
ATOM 932 C CA . GLY A 1 113 ? 10.327 2.237 12.372 1.00 94.88 113 GLY A CA 1
ATOM 933 C C . GLY A 1 113 ? 11.435 2.104 11.339 1.00 94.88 113 GLY A C 1
ATOM 934 O O . GLY A 1 113 ? 11.217 1.611 10.236 1.00 94.88 113 GLY A O 1
ATOM 935 N N . HIS A 1 114 ? 12.632 2.554 11.700 1.00 96.38 114 HIS A N 1
ATOM 936 C CA . HIS A 1 114 ? 13.744 2.676 10.766 1.00 96.38 114 HIS A CA 1
ATOM 937 C C . HIS A 1 114 ? 14.209 1.314 10.226 1.00 96.38 114 HIS A C 1
ATOM 939 O O . HIS A 1 114 ? 14.594 0.428 10.996 1.00 96.38 114 HIS A O 1
ATOM 945 N N . ARG A 1 115 ? 14.159 1.121 8.907 1.00 95.88 115 ARG A N 1
ATOM 946 C CA . ARG A 1 115 ? 14.521 -0.131 8.229 1.00 95.88 115 ARG A CA 1
ATOM 947 C C . ARG A 1 115 ? 15.439 0.126 7.047 1.00 95.88 115 ARG A C 1
ATOM 949 O O . ARG A 1 115 ? 15.409 1.187 6.425 1.00 95.88 115 ARG A O 1
ATOM 956 N N . LYS A 1 116 ? 16.216 -0.905 6.720 1.00 96.81 116 LYS A N 1
ATOM 957 C CA . LYS A 1 116 ? 16.930 -1.009 5.453 1.00 96.81 116 LYS A CA 1
ATOM 958 C C . LYS A 1 116 ? 15.989 -1.601 4.404 1.00 96.81 116 LYS A C 1
ATOM 960 O O . LYS A 1 116 ? 15.373 -2.644 4.638 1.00 96.81 116 LYS A O 1
ATOM 965 N N . VAL A 1 117 ? 15.913 -0.953 3.250 1.00 96.38 117 VAL A N 1
ATOM 966 C CA . VAL A 1 117 ? 15.117 -1.382 2.099 1.00 96.38 117 VAL A CA 1
ATOM 967 C C . VAL A 1 117 ? 16.019 -1.404 0.874 1.00 96.38 117 VAL A C 1
ATOM 969 O O . VAL A 1 117 ? 16.682 -0.418 0.579 1.00 96.38 117 VAL A O 1
ATOM 972 N N . GLU A 1 118 ? 16.054 -2.520 0.159 1.00 95.25 118 GLU A N 1
ATOM 973 C CA . GLU A 1 118 ? 16.731 -2.629 -1.130 1.00 95.25 118 GLU A CA 1
ATOM 974 C C . GLU A 1 118 ? 15.705 -2.521 -2.261 1.00 95.25 118 GLU A C 1
ATOM 976 O O . GLU A 1 118 ? 14.698 -3.239 -2.290 1.00 95.25 118 GLU A O 1
ATOM 981 N N . LEU A 1 119 ? 15.967 -1.615 -3.199 1.00 92.62 119 LEU A N 1
ATOM 982 C CA . LEU A 1 119 ? 15.154 -1.381 -4.386 1.00 92.62 119 LEU A CA 1
ATOM 983 C C . LEU A 1 119 ? 16.097 -1.228 -5.583 1.00 92.62 119 LEU A C 1
ATOM 985 O O . LEU A 1 119 ? 17.016 -0.419 -5.554 1.00 92.62 119 LEU A O 1
ATOM 989 N N . LEU A 1 120 ? 15.879 -2.020 -6.637 1.00 88.56 120 LEU A N 1
ATOM 990 C CA . LEU A 1 120 ? 16.698 -2.028 -7.856 1.00 88.56 120 LEU A CA 1
ATOM 991 C C . LEU A 1 120 ? 18.200 -2.287 -7.607 1.00 88.56 120 LEU A C 1
ATOM 993 O O . LEU A 1 120 ? 19.039 -1.866 -8.398 1.00 88.56 120 LEU A O 1
ATOM 997 N N . GLY A 1 121 ? 18.533 -3.017 -6.537 1.00 88.06 121 GLY A N 1
ATOM 998 C CA . GLY A 1 121 ? 19.912 -3.310 -6.128 1.00 88.06 121 GLY A CA 1
ATOM 999 C C . GLY A 1 121 ? 20.596 -2.184 -5.343 1.00 88.06 121 GLY A C 1
ATOM 1000 O O . GLY A 1 121 ? 21.742 -2.340 -4.927 1.00 88.06 121 GLY A O 1
ATOM 1001 N N . GLU A 1 122 ? 19.911 -1.062 -5.115 1.00 91.81 122 GLU A N 1
ATOM 1002 C CA . GLU A 1 122 ? 20.379 0.022 -4.254 1.00 91.81 122 GLU A CA 1
ATOM 1003 C C . GLU A 1 122 ? 19.778 -0.114 -2.853 1.00 91.81 122 GLU A C 1
ATOM 1005 O O . GLU A 1 122 ? 18.633 -0.536 -2.691 1.00 91.81 122 GLU A O 1
ATOM 1010 N N . ASN A 1 123 ? 20.559 0.246 -1.832 1.00 95.12 123 ASN A N 1
ATOM 1011 C CA . ASN A 1 123 ? 20.128 0.205 -0.438 1.00 95.12 123 ASN A CA 1
ATOM 1012 C C . ASN A 1 123 ? 19.698 1.592 0.028 1.00 95.12 123 ASN A C 1
ATOM 1014 O O . ASN A 1 123 ? 20.448 2.556 -0.101 1.00 95.12 123 ASN A O 1
ATOM 1018 N N . TYR A 1 124 ? 18.539 1.644 0.664 1.00 96.44 124 TYR A N 1
ATOM 1019 C CA . TYR A 1 124 ? 17.955 2.833 1.256 1.00 96.44 124 TYR A CA 1
ATOM 1020 C C . TYR A 1 124 ? 17.659 2.582 2.732 1.00 96.44 124 TYR A C 1
ATOM 1022 O O . TYR A 1 124 ? 17.442 1.444 3.159 1.00 96.44 124 TYR A O 1
ATOM 1030 N N . PHE A 1 125 ? 17.622 3.659 3.508 1.00 96.75 125 PHE A N 1
ATOM 1031 C CA . PHE A 1 125 ? 17.311 3.627 4.931 1.00 96.75 125 PHE A CA 1
ATOM 1032 C C . PHE A 1 125 ? 16.205 4.634 5.217 1.00 96.75 125 PHE A C 1
ATOM 1034 O O . PHE A 1 125 ? 16.281 5.784 4.791 1.00 96.75 125 PHE A O 1
ATOM 1041 N N . GLY A 1 126 ? 15.161 4.209 5.917 1.00 96.38 126 GLY A N 1
ATOM 1042 C CA . GLY A 1 126 ? 14.028 5.076 6.214 1.00 96.38 126 GLY A CA 1
ATOM 1043 C C . GLY A 1 126 ? 13.012 4.402 7.114 1.00 96.38 126 GLY A C 1
ATOM 1044 O O . GLY A 1 126 ? 13.062 3.191 7.333 1.00 96.38 126 GLY A O 1
ATOM 1045 N N . ASP A 1 127 ? 12.085 5.189 7.647 1.00 97.31 127 ASP A N 1
ATOM 1046 C CA . ASP A 1 127 ? 11.013 4.643 8.472 1.00 97.31 127 ASP A CA 1
ATOM 1047 C C . ASP A 1 127 ? 10.041 3.852 7.604 1.00 97.31 127 ASP A C 1
ATOM 1049 O O . ASP A 1 127 ? 9.511 4.373 6.624 1.00 97.31 127 ASP A O 1
ATOM 1053 N N . LEU A 1 128 ? 9.828 2.593 7.969 1.00 96.75 128 LEU A N 1
ATOM 1054 C CA . LEU A 1 128 ? 8.832 1.717 7.383 1.00 96.75 128 LEU A CA 1
ATOM 1055 C C . LEU A 1 128 ? 7.563 1.766 8.231 1.00 96.75 128 LEU A C 1
ATOM 1057 O O . LEU A 1 128 ? 7.618 1.496 9.435 1.00 96.75 128 LEU A O 1
ATOM 1061 N N . LYS A 1 129 ? 6.432 2.050 7.589 1.00 96.50 129 LYS A N 1
ATOM 1062 C CA . LYS A 1 129 ? 5.096 1.960 8.182 1.00 96.50 129 LYS A CA 1
ATOM 1063 C C . LYS A 1 129 ? 4.141 1.175 7.286 1.00 96.50 129 LYS A C 1
ATOM 1065 O O . LYS A 1 129 ? 4.361 1.102 6.076 1.00 96.50 129 LYS A O 1
ATOM 1070 N N . PHE A 1 130 ? 3.101 0.597 7.872 1.00 95.25 130 PHE A N 1
ATOM 1071 C CA . PHE A 1 130 ? 1.963 0.058 7.129 1.00 95.25 130 PHE A CA 1
ATOM 1072 C C . PHE A 1 130 ? 0.780 1.004 7.304 1.00 95.25 130 PHE A C 1
ATOM 1074 O O . PHE A 1 130 ? 0.423 1.344 8.429 1.00 95.25 130 PHE A O 1
ATOM 1081 N N . ASP A 1 131 ? 0.197 1.440 6.193 1.00 94.69 131 ASP A N 1
ATOM 1082 C CA . ASP A 1 131 ? -0.887 2.416 6.200 1.00 94.69 131 ASP A CA 1
ATOM 1083 C C . ASP A 1 131 ? -1.998 1.942 5.256 1.00 94.69 131 ASP A C 1
ATOM 1085 O O . ASP A 1 131 ? -1.873 2.093 4.039 1.00 94.69 131 ASP A O 1
ATOM 1089 N N . PRO A 1 132 ? -3.068 1.316 5.780 1.00 92.00 132 PRO A N 1
ATOM 1090 C CA . PRO A 1 132 ? -4.150 0.792 4.953 1.00 92.00 132 PRO A CA 1
ATOM 1091 C C . PRO A 1 132 ? -5.011 1.898 4.326 1.00 92.00 132 PRO A C 1
ATOM 1093 O O . PRO A 1 132 ? -5.899 1.593 3.534 1.00 92.00 132 PRO A O 1
ATOM 1096 N N . SER A 1 133 ? -4.777 3.166 4.673 1.00 90.31 133 SER A N 1
ATOM 1097 C CA . SER A 1 133 ? -5.446 4.312 4.051 1.00 90.31 133 SER A CA 1
ATOM 1098 C C . SER A 1 133 ? -4.774 4.743 2.747 1.00 90.31 133 SER A C 1
ATOM 1100 O O . SER A 1 133 ? -5.374 5.457 1.948 1.00 90.31 133 SER A O 1
ATOM 1102 N N . GLU A 1 134 ? -3.547 4.281 2.498 1.00 93.69 134 GLU A N 1
ATOM 1103 C CA . GLU A 1 134 ? -2.831 4.529 1.253 1.00 93.69 134 GLU A CA 1
ATOM 1104 C C . GLU A 1 134 ? -3.095 3.393 0.265 1.00 93.69 134 GLU A C 1
ATOM 1106 O O . GLU A 1 134 ? -2.783 2.233 0.527 1.00 93.69 134 GLU A O 1
ATOM 1111 N N . GLU A 1 135 ? -3.651 3.701 -0.906 1.00 92.38 135 GLU A N 1
ATOM 1112 C CA . GLU A 1 135 ? -3.921 2.685 -1.930 1.00 92.38 135 GLU A CA 1
ATOM 1113 C C . GLU A 1 135 ? -2.608 2.092 -2.485 1.00 92.38 135 GLU A C 1
ATOM 1115 O O . GLU A 1 135 ? -2.414 0.872 -2.541 1.00 92.38 135 GLU A O 1
ATOM 1120 N N . ALA A 1 136 ? -1.673 2.969 -2.856 1.00 95.94 136 ALA A N 1
ATOM 1121 C CA . ALA A 1 136 ? -0.371 2.618 -3.413 1.00 95.94 136 ALA A CA 1
ATOM 1122 C C . ALA A 1 136 ? 0.709 2.519 -2.330 1.00 95.94 136 ALA A C 1
ATOM 1124 O O . ALA A 1 136 ? 0.620 3.115 -1.260 1.00 95.94 136 ALA A O 1
ATOM 1125 N N . THR A 1 137 ? 1.780 1.785 -2.627 1.00 97.50 137 THR A N 1
ATOM 1126 C CA . THR A 1 137 ? 2.964 1.777 -1.763 1.00 97.50 137 THR A CA 1
ATOM 1127 C C . THR A 1 137 ? 3.787 3.030 -2.054 1.00 97.50 137 THR A C 1
ATOM 1129 O O . THR A 1 137 ? 4.120 3.318 -3.205 1.00 97.50 137 THR A O 1
ATOM 1132 N N . ILE A 1 138 ? 4.118 3.786 -1.012 1.00 98.25 138 ILE A N 1
ATOM 1133 C CA . ILE A 1 138 ? 4.818 5.066 -1.127 1.00 98.25 138 ILE A CA 1
ATOM 1134 C C . ILE A 1 138 ? 6.301 4.862 -0.841 1.00 98.25 138 ILE A C 1
ATOM 1136 O O . ILE A 1 138 ? 6.684 4.281 0.179 1.00 98.25 138 ILE A O 1
ATOM 1140 N N . LEU A 1 139 ? 7.143 5.370 -1.735 1.00 98.00 139 LEU A N 1
ATOM 1141 C CA . LEU A 1 139 ? 8.593 5.335 -1.606 1.00 98.00 139 LEU A CA 1
ATOM 1142 C C . LEU A 1 139 ? 9.124 6.735 -1.272 1.00 98.00 139 LEU A C 1
ATOM 1144 O O . LEU A 1 139 ? 8.668 7.709 -1.872 1.00 98.00 139 LEU A O 1
ATOM 1148 N N . PRO A 1 140 ? 10.131 6.874 -0.391 1.00 97.88 140 PRO A N 1
ATOM 1149 C CA . PRO A 1 140 ? 10.823 8.142 -0.211 1.00 97.88 140 PRO A CA 1
ATOM 1150 C C . PRO A 1 140 ? 11.371 8.660 -1.541 1.00 97.88 140 PRO A C 1
ATOM 1152 O O . PRO A 1 140 ? 11.847 7.881 -2.371 1.00 97.88 140 PRO A O 1
ATOM 1155 N N . LYS A 1 141 ? 11.365 9.983 -1.717 1.00 97.50 141 LYS A N 1
ATOM 1156 C CA . LYS A 1 141 ? 11.830 10.670 -2.930 1.00 97.50 141 LYS A CA 1
ATOM 1157 C C . LYS A 1 141 ? 13.170 10.167 -3.477 1.00 97.50 141 LYS A C 1
ATOM 1159 O O . LYS A 1 141 ? 13.334 10.035 -4.691 1.00 97.50 141 LYS A O 1
ATOM 1164 N N . GLU A 1 142 ? 14.126 9.886 -2.594 1.00 96.38 142 GLU A N 1
ATOM 1165 C CA . GLU A 1 142 ? 15.439 9.356 -2.971 1.00 96.38 142 GLU A CA 1
ATOM 1166 C C . GLU A 1 142 ? 15.319 7.998 -3.682 1.00 96.38 142 GLU A C 1
ATOM 1168 O O . GLU A 1 142 ? 15.749 7.866 -4.828 1.00 96.38 142 GLU A O 1
ATOM 1173 N N . ALA A 1 143 ? 14.629 7.036 -3.064 1.00 96.19 143 ALA A N 1
ATOM 1174 C CA . ALA A 1 143 ? 14.368 5.722 -3.650 1.00 96.19 143 ALA A CA 1
ATOM 1175 C C . ALA A 1 143 ? 13.501 5.809 -4.917 1.00 96.19 143 ALA A C 1
ATOM 1177 O O . ALA A 1 143 ? 13.758 5.135 -5.918 1.00 96.19 143 ALA A O 1
ATOM 1178 N N . TYR A 1 144 ? 12.499 6.694 -4.916 1.00 96.50 144 TYR A N 1
ATOM 1179 C CA . TYR A 1 144 ? 11.617 6.889 -6.065 1.00 96.50 144 TYR A CA 1
ATOM 1180 C C . TYR A 1 144 ? 12.353 7.447 -7.291 1.00 96.50 144 TYR A C 1
ATOM 1182 O O . TYR A 1 144 ? 12.017 7.122 -8.431 1.00 96.50 144 TYR A O 1
ATOM 1190 N N . THR A 1 145 ? 13.405 8.245 -7.087 1.00 96.00 145 THR A N 1
ATOM 1191 C CA . THR A 1 145 ? 14.209 8.806 -8.183 1.00 96.00 145 THR A CA 1
ATOM 1192 C C . THR A 1 145 ? 14.909 7.711 -8.996 1.00 96.00 145 THR A C 1
ATOM 1194 O O . THR A 1 145 ? 14.952 7.799 -10.228 1.00 96.00 145 THR A O 1
ATOM 1197 N N . GLY A 1 146 ? 15.427 6.668 -8.337 1.00 91.44 146 GLY A N 1
ATOM 1198 C CA . GLY A 1 146 ? 16.006 5.498 -9.006 1.00 91.44 146 GLY A CA 1
ATOM 1199 C C . GLY A 1 146 ? 14.966 4.749 -9.842 1.00 91.44 146 GLY A C 1
ATOM 1200 O O . GLY A 1 146 ? 15.179 4.502 -11.034 1.00 91.44 146 GLY A O 1
ATOM 1201 N N . LEU A 1 147 ? 13.789 4.499 -9.256 1.00 92.62 147 LEU A N 1
ATOM 1202 C CA . LEU A 1 147 ? 12.657 3.875 -9.945 1.00 92.62 147 LEU A CA 1
ATOM 1203 C C . LEU A 1 147 ? 12.223 4.672 -11.182 1.00 92.62 147 LEU A C 1
ATOM 1205 O O . LEU A 1 147 ? 12.103 4.106 -12.267 1.00 92.62 147 LEU A O 1
ATOM 1209 N N . LYS A 1 148 ? 12.063 5.992 -11.054 1.00 94.81 148 LYS A N 1
ATOM 1210 C CA . LYS A 1 148 ? 11.699 6.883 -12.162 1.00 94.81 148 LYS A CA 1
ATOM 1211 C C . LYS A 1 148 ? 12.665 6.763 -13.340 1.00 94.81 148 LYS A C 1
ATOM 1213 O O . LYS A 1 148 ? 12.225 6.631 -14.481 1.00 94.81 148 LYS A O 1
ATOM 1218 N N . LYS A 1 149 ? 13.977 6.778 -13.080 1.00 92.75 149 LYS A N 1
ATOM 1219 C CA . LYS A 1 149 ? 15.000 6.615 -14.127 1.00 92.75 149 LYS A CA 1
ATOM 1220 C C . LYS A 1 149 ? 14.863 5.266 -14.838 1.00 92.75 149 LYS A C 1
ATOM 1222 O O . LYS A 1 149 ? 14.888 5.228 -16.068 1.00 92.75 149 LYS A O 1
ATOM 1227 N N . ALA A 1 150 ? 14.673 4.182 -14.083 1.00 90.62 150 ALA A N 1
ATOM 1228 C CA . ALA A 1 150 ? 14.489 2.846 -14.645 1.00 90.62 150 ALA A CA 1
ATOM 1229 C C . ALA A 1 150 ? 13.227 2.758 -15.523 1.00 90.62 150 ALA A C 1
ATOM 1231 O O . ALA A 1 150 ? 13.289 2.256 -16.646 1.00 90.62 150 ALA A O 1
ATOM 1232 N N . LEU A 1 151 ? 12.104 3.311 -15.052 1.00 93.25 151 LEU A N 1
ATOM 1233 C CA . LEU A 1 151 ? 10.828 3.331 -15.773 1.00 93.25 151 LEU A CA 1
ATOM 1234 C C . LEU A 1 151 ? 10.891 4.172 -17.056 1.00 93.25 151 LEU A C 1
ATOM 1236 O O . LEU A 1 151 ? 10.439 3.726 -18.113 1.00 93.25 151 LEU A O 1
ATOM 1240 N N . HIS A 1 152 ? 11.530 5.342 -17.009 1.00 93.81 152 HIS A N 1
ATOM 1241 C CA . HIS A 1 152 ? 11.778 6.152 -18.205 1.00 93.81 152 HIS A CA 1
ATOM 1242 C C . HIS A 1 152 ? 12.603 5.384 -19.252 1.00 93.81 152 HIS A C 1
ATOM 1244 O O . HIS A 1 152 ? 12.298 5.447 -20.444 1.00 93.81 152 HIS A O 1
ATOM 1250 N N . GLY A 1 153 ? 13.605 4.609 -18.817 1.00 91.81 153 GLY A N 1
ATOM 1251 C CA . GLY A 1 153 ? 14.439 3.785 -19.699 1.00 91.81 153 GLY A CA 1
ATOM 1252 C C . GLY A 1 153 ? 13.656 2.743 -20.506 1.00 91.81 153 GLY A C 1
ATOM 1253 O O . GLY A 1 153 ? 14.050 2.402 -21.620 1.00 91.81 153 GLY A O 1
ATOM 1254 N N . ILE A 1 154 ? 12.507 2.292 -19.993 1.00 93.00 154 ILE A N 1
ATOM 1255 C CA . ILE A 1 154 ? 11.605 1.344 -20.666 1.00 93.00 154 ILE A CA 1
ATOM 1256 C C . ILE A 1 154 ? 10.338 2.003 -21.236 1.00 93.00 154 ILE A C 1
ATOM 1258 O O . ILE A 1 154 ? 9.375 1.309 -21.573 1.00 93.00 154 ILE A O 1
ATOM 1262 N N . ARG A 1 155 ? 10.362 3.334 -21.404 1.00 96.19 155 ARG A N 1
ATOM 1263 C CA . ARG A 1 155 ? 9.293 4.153 -22.006 1.00 96.19 155 ARG A CA 1
ATOM 1264 C C . ARG A 1 155 ? 7.971 4.138 -21.233 1.00 96.19 155 ARG A C 1
ATOM 1266 O O . ARG A 1 155 ? 6.909 4.224 -21.846 1.00 96.19 155 ARG A O 1
ATOM 1273 N N . PHE A 1 156 ? 8.028 4.022 -19.909 1.00 96.50 156 PHE A N 1
ATOM 1274 C CA . PHE A 1 156 ? 6.871 4.314 -19.066 1.00 96.50 156 PHE A CA 1
ATOM 1275 C C . PHE A 1 156 ? 6.738 5.829 -18.884 1.00 96.50 156 PHE A C 1
ATOM 1277 O O . PHE A 1 156 ? 7.740 6.539 -18.774 1.00 96.50 156 PHE A O 1
ATOM 1284 N N . THR A 1 157 ? 5.505 6.321 -18.843 1.00 97.88 157 THR A N 1
ATOM 1285 C CA . THR A 1 157 ? 5.166 7.739 -18.700 1.00 97.88 157 THR A CA 1
ATOM 1286 C C . THR A 1 157 ? 4.457 7.999 -17.373 1.00 97.88 157 THR A C 1
ATOM 1288 O O . THR A 1 157 ? 3.684 7.148 -16.927 1.00 97.88 157 THR A O 1
ATOM 1291 N N . PRO A 1 158 ? 4.701 9.151 -16.723 1.00 97.62 158 PRO A N 1
ATOM 1292 C CA . PRO A 1 158 ? 4.016 9.503 -15.486 1.00 97.62 158 PRO A CA 1
ATOM 1293 C C . PRO A 1 158 ? 2.536 9.815 -15.741 1.00 97.62 158 PRO A C 1
ATOM 1295 O O . PRO A 1 158 ? 2.185 10.431 -16.748 1.00 97.62 158 PRO A O 1
ATOM 1298 N N . ARG A 1 159 ? 1.685 9.428 -14.794 1.00 97.81 159 ARG A N 1
ATOM 1299 C CA . ARG A 1 159 ? 0.262 9.765 -14.711 1.00 97.81 159 ARG A CA 1
ATOM 1300 C C . ARG A 1 159 ? 0.048 10.942 -13.754 1.00 97.81 159 ARG A C 1
ATOM 1302 O O . ARG A 1 159 ? 0.935 11.313 -12.986 1.00 97.81 159 ARG A O 1
ATOM 1309 N N . ILE A 1 160 ? -1.153 11.519 -13.791 1.00 96.06 160 ILE A N 1
ATOM 1310 C CA . ILE A 1 160 ? -1.550 12.646 -12.926 1.00 96.06 160 ILE A CA 1
ATOM 1311 C C . ILE A 1 160 ? -1.574 12.237 -11.444 1.00 96.06 160 ILE A C 1
ATOM 1313 O O . ILE A 1 160 ? -1.245 13.043 -10.582 1.00 96.06 160 ILE A O 1
ATOM 1317 N N . ASP A 1 161 ? -1.904 10.978 -11.152 1.00 94.50 161 ASP A N 1
ATOM 1318 C CA . ASP A 1 161 ? -1.936 10.400 -9.800 1.00 94.50 161 ASP A CA 1
ATOM 1319 C C . ASP A 1 161 ? -0.542 10.016 -9.261 1.00 94.50 161 ASP A C 1
ATOM 1321 O O . ASP A 1 161 ? -0.429 9.364 -8.228 1.00 94.50 161 ASP A O 1
ATOM 1325 N N . GLY A 1 162 ? 0.533 10.391 -9.962 1.00 95.19 162 GLY A N 1
ATOM 1326 C CA . GLY A 1 162 ? 1.914 10.126 -9.558 1.00 95.19 162 GLY A CA 1
ATOM 1327 C C . GLY A 1 162 ? 2.428 8.726 -9.898 1.00 95.19 162 GLY A C 1
ATOM 1328 O O . GLY A 1 162 ? 3.633 8.489 -9.766 1.00 95.19 162 GLY A O 1
ATOM 1329 N N . ARG A 1 163 ? 1.562 7.824 -10.380 1.00 97.19 163 ARG A N 1
ATOM 1330 C CA . ARG A 1 163 ? 1.940 6.490 -10.871 1.00 97.19 163 ARG A CA 1
ATOM 1331 C C . ARG A 1 163 ? 2.601 6.574 -12.248 1.00 97.19 163 ARG A C 1
ATOM 1333 O O . ARG A 1 163 ? 2.594 7.614 -12.904 1.00 97.19 163 ARG A O 1
ATOM 1340 N N . TYR A 1 164 ? 3.149 5.457 -12.719 1.00 97.25 164 TYR A N 1
ATOM 1341 C CA . TYR A 1 164 ? 3.678 5.324 -14.082 1.00 97.25 164 TYR A CA 1
ATOM 1342 C C . TYR A 1 164 ? 2.902 4.283 -14.872 1.00 97.25 164 TYR A C 1
ATOM 1344 O O . TYR A 1 164 ? 2.538 3.244 -14.329 1.00 97.25 164 TYR A O 1
ATOM 1352 N N . GLU A 1 165 ? 2.721 4.516 -16.168 1.00 97.94 165 GLU A N 1
ATOM 1353 C CA . GLU A 1 165 ? 2.099 3.559 -17.081 1.00 97.94 165 GLU A CA 1
ATOM 1354 C C . GLU A 1 165 ? 2.920 3.326 -18.345 1.00 97.94 165 GLU A C 1
ATOM 1356 O O . GLU A 1 165 ? 3.698 4.174 -18.774 1.00 97.94 165 GLU A O 1
ATOM 1361 N N . GLY A 1 166 ? 2.749 2.159 -18.954 1.00 96.94 166 GLY A N 1
ATOM 1362 C CA . GLY A 1 166 ? 3.424 1.797 -20.192 1.00 96.94 166 GLY A CA 1
ATOM 1363 C C . GLY A 1 166 ? 3.011 0.413 -20.672 1.00 96.94 166 GLY A C 1
ATOM 1364 O O . GLY A 1 166 ? 2.107 -0.210 -20.119 1.00 96.94 166 GLY A O 1
ATOM 1365 N N . LYS A 1 167 ? 3.673 -0.100 -21.712 1.00 97.69 167 LYS A N 1
ATOM 1366 C CA . LYS A 1 167 ? 3.361 -1.436 -22.239 1.00 97.69 167 LYS A CA 1
ATOM 1367 C C . LYS A 1 167 ? 3.850 -2.530 -21.295 1.00 97.69 167 LYS A C 1
ATOM 1369 O O . LYS A 1 167 ? 5.035 -2.567 -20.954 1.00 97.69 167 LYS A O 1
ATOM 1374 N N . CYS A 1 168 ? 2.986 -3.488 -20.971 1.00 93.94 168 CYS A N 1
ATOM 1375 C CA . CYS A 1 168 ? 3.335 -4.637 -20.135 1.00 93.94 168 CYS A CA 1
ATOM 1376 C C . CYS A 1 168 ? 4.526 -5.425 -20.687 1.00 93.94 168 CYS A C 1
ATOM 1378 O O . CYS A 1 168 ? 5.419 -5.810 -19.932 1.00 93.94 168 CYS A O 1
ATOM 1380 N N . LYS A 1 169 ? 4.603 -5.578 -22.016 1.00 93.75 169 LYS A N 1
ATOM 1381 C CA . LYS A 1 169 ? 5.717 -6.270 -22.684 1.00 93.75 169 LYS A CA 1
ATOM 1382 C C . LYS A 1 169 ? 7.088 -5.668 -22.366 1.00 93.75 169 LYS A C 1
ATOM 1384 O O . LYS A 1 169 ? 8.056 -6.418 -22.288 1.00 93.75 169 LYS A O 1
ATOM 1389 N N . SER A 1 170 ? 7.184 -4.349 -22.175 1.00 91.06 170 SER A N 1
ATOM 1390 C CA . SER A 1 170 ? 8.452 -3.683 -21.847 1.00 91.06 170 SER A CA 1
ATOM 1391 C C . SER A 1 170 ? 8.953 -4.086 -20.459 1.00 91.06 170 SER A C 1
ATOM 1393 O O . SER A 1 170 ? 10.131 -4.397 -20.291 1.00 91.06 170 SER A O 1
ATOM 1395 N N . ILE A 1 171 ? 8.047 -4.143 -19.479 1.00 87.31 171 ILE A N 1
ATOM 1396 C CA . ILE A 1 171 ? 8.354 -4.623 -18.128 1.00 87.31 171 ILE A CA 1
ATOM 1397 C C . ILE A 1 171 ? 8.650 -6.126 -18.134 1.00 87.31 171 ILE A C 1
ATOM 1399 O O . ILE A 1 171 ? 9.624 -6.558 -17.522 1.00 87.31 171 ILE A O 1
ATOM 1403 N N . ASP A 1 172 ? 7.868 -6.924 -18.862 1.00 86.69 172 ASP A N 1
ATOM 1404 C CA . ASP A 1 172 ? 8.084 -8.371 -18.953 1.00 86.69 172 ASP A CA 1
ATOM 1405 C C . ASP A 1 172 ? 9.445 -8.699 -19.588 1.00 86.69 172 ASP A C 1
ATOM 1407 O O . ASP A 1 172 ? 10.114 -9.642 -19.168 1.00 86.69 172 ASP A O 1
ATOM 1411 N N . ALA A 1 173 ? 9.885 -7.912 -20.575 1.00 83.88 173 ALA A N 1
ATOM 1412 C CA . ALA A 1 173 ? 11.215 -8.031 -21.163 1.00 83.88 173 ALA A CA 1
ATOM 1413 C C . ALA A 1 173 ? 12.319 -7.664 -20.160 1.00 83.88 173 ALA A C 1
ATOM 1415 O O . ALA A 1 173 ? 13.288 -8.415 -20.036 1.00 83.88 173 ALA A O 1
ATOM 1416 N N . LE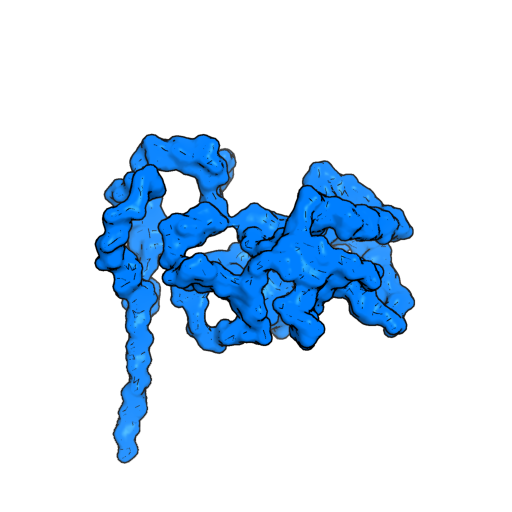U A 1 174 ? 12.152 -6.569 -19.407 1.00 79.81 174 LEU A N 1
ATOM 1417 C CA . LEU A 1 174 ? 13.089 -6.170 -18.353 1.00 79.81 174 LEU A CA 1
ATOM 1418 C C . LEU A 1 174 ? 13.234 -7.272 -17.293 1.00 79.81 174 LEU A C 1
ATOM 1420 O O . LEU A 1 174 ? 14.353 -7.649 -16.960 1.00 79.81 174 LEU A O 1
ATOM 1424 N N . MET A 1 175 ? 12.114 -7.849 -16.846 1.00 76.56 175 MET A N 1
ATOM 1425 C CA . MET A 1 175 ? 12.094 -8.948 -15.875 1.00 76.56 175 MET A CA 1
ATOM 1426 C C . MET A 1 175 ? 12.686 -10.262 -16.415 1.00 76.56 175 MET A C 1
ATOM 1428 O O . MET A 1 175 ? 13.052 -11.141 -15.640 1.00 76.56 175 MET A O 1
ATOM 1432 N N . LYS A 1 176 ? 12.763 -10.446 -17.739 1.00 74.69 176 LYS A N 1
ATOM 1433 C CA . LYS A 1 176 ? 13.352 -11.645 -18.362 1.00 74.69 176 LYS A CA 1
ATOM 1434 C C . LYS A 1 176 ? 14.845 -11.494 -18.664 1.00 74.69 176 LYS A C 1
ATOM 1436 O O . LYS A 1 176 ? 15.566 -12.491 -18.626 1.00 74.69 176 LYS A O 1
ATOM 1441 N N . ALA A 1 177 ? 15.304 -10.287 -19.002 1.00 67.19 177 ALA A N 1
ATOM 1442 C CA . ALA A 1 177 ? 16.674 -10.023 -19.463 1.00 67.19 177 ALA A CA 1
ATOM 1443 C C . ALA A 1 177 ? 17.739 -10.217 -18.367 1.00 67.19 177 ALA A C 1
ATOM 1445 O O . ALA A 1 177 ? 18.867 -10.625 -18.617 1.00 67.19 177 ALA A O 1
ATOM 1446 N N . THR A 1 178 ? 17.357 -9.984 -17.128 1.00 62.06 178 THR A N 1
ATOM 1447 C CA . THR A 1 178 ? 18.147 -10.028 -15.884 1.00 62.06 178 THR A CA 1
ATOM 1448 C C . THR A 1 178 ? 18.237 -11.432 -15.275 1.00 62.06 178 THR A C 1
ATOM 1450 O O . THR A 1 178 ? 18.347 -11.580 -14.058 1.00 62.06 178 THR A O 1
ATOM 1453 N N . LYS A 1 179 ? 18.242 -12.483 -16.107 1.00 49.62 179 LYS A N 1
ATOM 1454 C CA . LYS A 1 179 ? 18.333 -13.908 -15.712 1.00 49.62 179 LYS A CA 1
ATOM 1455 C C . LYS A 1 179 ? 19.423 -14.239 -14.670 1.00 49.62 179 LYS A C 1
ATOM 1457 O O . LYS A 1 179 ? 19.359 -15.306 -14.068 1.00 49.62 179 LYS A O 1
ATOM 1462 N N . TYR A 1 180 ? 20.391 -13.347 -14.462 1.00 45.88 180 TYR A N 1
ATOM 1463 C CA . TYR A 1 180 ? 21.532 -13.502 -13.562 1.00 45.88 180 TYR A CA 1
ATOM 1464 C C . TYR A 1 180 ? 21.430 -12.734 -12.226 1.00 45.88 180 TYR A C 1
ATOM 1466 O O . TYR A 1 180 ? 22.212 -13.025 -11.329 1.00 45.88 180 TYR A O 1
ATOM 1474 N N . GLU A 1 181 ? 20.459 -11.828 -12.028 1.00 53.28 181 GLU A N 1
ATOM 1475 C CA . GLU A 1 181 ? 20.266 -11.115 -10.747 1.00 53.28 181 GLU A CA 1
ATOM 1476 C C . GLU A 1 181 ? 18.778 -11.018 -10.350 1.00 53.28 181 GLU A C 1
ATOM 1478 O O . GLU A 1 181 ? 18.154 -9.961 -10.476 1.00 53.28 181 GLU A O 1
ATOM 1483 N N . PRO A 1 182 ? 18.180 -12.096 -9.806 1.00 49.28 182 PRO A N 1
ATOM 1484 C CA . PRO A 1 182 ? 16.784 -12.102 -9.347 1.00 49.28 182 PRO A CA 1
ATOM 1485 C C . PRO A 1 182 ? 16.485 -11.092 -8.221 1.00 49.28 182 PRO A C 1
ATOM 1487 O O . PRO A 1 182 ? 15.321 -10.857 -7.900 1.00 49.28 182 PRO A O 1
ATOM 1490 N N . LEU A 1 183 ? 17.514 -10.499 -7.604 1.00 48.25 183 LEU A N 1
ATOM 1491 C CA . LEU A 1 183 ? 17.391 -9.445 -6.589 1.00 48.25 183 LEU A CA 1
ATOM 1492 C C . LEU A 1 183 ? 16.838 -8.135 -7.170 1.00 48.25 183 LEU A C 1
ATOM 1494 O O . LEU A 1 183 ? 16.040 -7.473 -6.510 1.00 48.25 183 LEU A O 1
ATOM 1498 N N . ARG A 1 184 ? 17.130 -7.824 -8.444 1.00 65.00 184 ARG A N 1
ATOM 1499 C CA . ARG A 1 184 ? 16.633 -6.610 -9.113 1.00 65.00 184 ARG A CA 1
ATOM 1500 C C . ARG A 1 184 ? 15.140 -6.628 -9.427 1.00 65.00 184 ARG A C 1
ATOM 1502 O O . ARG A 1 184 ? 14.655 -5.660 -9.990 1.00 65.00 184 ARG A O 1
ATOM 1509 N N . HIS A 1 185 ? 14.411 -7.705 -9.129 1.00 77.56 185 HIS A N 1
ATOM 1510 C CA . HIS A 1 185 ? 12.964 -7.815 -9.395 1.00 77.56 185 HIS A CA 1
ATOM 1511 C C . HIS A 1 185 ? 12.108 -7.725 -8.152 1.00 77.56 185 HIS A C 1
ATOM 1513 O O . HIS A 1 185 ? 10.917 -8.051 -8.188 1.00 77.56 185 HIS A O 1
ATOM 1519 N N . SER A 1 186 ? 12.723 -7.365 -7.039 1.00 88.62 186 SER A N 1
ATOM 1520 C CA . SER A 1 186 ? 12.041 -7.323 -5.771 1.00 88.62 186 SER A CA 1
ATOM 1521 C C . SER A 1 186 ? 12.348 -6.045 -5.028 1.00 88.62 186 SER A C 1
ATOM 1523 O O . SER A 1 186 ? 13.446 -5.502 -5.101 1.00 88.62 186 SER A O 1
ATOM 1525 N N . LEU A 1 187 ? 11.350 -5.590 -4.289 1.00 93.56 187 LEU A N 1
ATOM 1526 C CA . LEU A 1 187 ? 11.551 -4.764 -3.121 1.00 93.56 187 LEU A CA 1
ATOM 1527 C C . LEU A 1 187 ? 11.939 -5.715 -1.986 1.00 93.56 187 LEU A C 1
ATOM 1529 O O . LEU A 1 187 ? 11.199 -6.662 -1.704 1.00 93.56 187 LEU A O 1
ATOM 1533 N N . ILE A 1 188 ? 13.105 -5.516 -1.380 1.00 95.06 188 ILE A N 1
ATOM 1534 C CA . ILE A 1 188 ? 13.557 -6.334 -0.251 1.00 95.06 188 ILE A CA 1
ATOM 1535 C C . ILE A 1 188 ? 13.567 -5.462 0.991 1.00 95.06 188 ILE A C 1
ATOM 1537 O O . ILE A 1 188 ? 14.256 -4.451 1.047 1.00 95.06 188 ILE A O 1
ATOM 1541 N N . ILE A 1 189 ? 12.804 -5.859 1.998 1.00 95.81 189 ILE A N 1
ATOM 1542 C CA . ILE A 1 189 ? 12.708 -5.149 3.269 1.00 95.81 189 ILE A CA 1
ATOM 1543 C C . ILE A 1 189 ? 13.406 -5.995 4.324 1.00 95.81 189 ILE A C 1
ATOM 1545 O O . ILE A 1 189 ? 13.004 -7.125 4.585 1.00 95.81 189 ILE A O 1
ATOM 1549 N N . PHE A 1 190 ? 14.444 -5.462 4.955 1.00 95.00 190 PHE A N 1
ATOM 1550 C CA . PHE A 1 190 ? 15.148 -6.163 6.024 1.00 95.00 190 PHE A CA 1
ATOM 1551 C C . PHE A 1 190 ? 14.411 -5.913 7.344 1.00 95.00 190 PHE A C 1
ATOM 1553 O O . PHE A 1 190 ? 14.602 -4.874 7.979 1.00 95.00 190 PHE A O 1
ATOM 1560 N N . LEU A 1 191 ? 13.528 -6.844 7.735 1.00 90.81 191 LEU A N 1
ATOM 1561 C CA . LEU A 1 191 ? 12.753 -6.748 8.984 1.00 90.81 191 LEU A CA 1
ATOM 1562 C C . LEU A 1 191 ? 13.672 -6.840 10.210 1.00 90.81 191 LEU A C 1
ATOM 1564 O O . LEU A 1 191 ? 13.461 -6.151 11.207 1.00 90.81 191 LEU A O 1
ATOM 1568 N N . THR A 1 192 ? 14.718 -7.656 10.085 1.00 86.81 192 THR A N 1
ATOM 1569 C CA . THR A 1 192 ? 15.929 -7.663 10.914 1.00 86.81 192 THR A CA 1
ATOM 1570 C C . THR A 1 192 ? 17.146 -7.849 9.997 1.00 86.81 192 THR A C 1
ATOM 1572 O O . THR A 1 192 ? 16.982 -8.066 8.794 1.00 86.81 192 THR A O 1
ATOM 1575 N N . GLU A 1 193 ? 18.366 -7.823 10.544 1.00 82.12 193 GLU A N 1
ATOM 1576 C CA . GLU A 1 193 ? 19.599 -8.040 9.765 1.00 82.12 193 GLU A CA 1
ATOM 1577 C C . GLU A 1 193 ? 19.620 -9.363 8.977 1.00 82.12 193 GLU A C 1
ATOM 1579 O O . GLU A 1 193 ? 20.275 -9.449 7.939 1.00 82.12 193 GLU A O 1
ATOM 1584 N N . HIS A 1 194 ? 18.885 -10.384 9.429 1.00 83.94 194 HIS A N 1
ATOM 1585 C CA . HIS A 1 194 ? 18.920 -11.731 8.847 1.00 83.94 194 HIS A CA 1
ATOM 1586 C C . HIS A 1 194 ? 17.605 -12.184 8.204 1.00 83.94 194 HIS A C 1
ATOM 1588 O O . HIS A 1 194 ? 17.575 -13.241 7.577 1.00 83.94 194 HIS A O 1
ATOM 1594 N N . TYR A 1 195 ? 16.529 -11.399 8.317 1.00 87.94 195 TYR A N 1
ATOM 1595 C 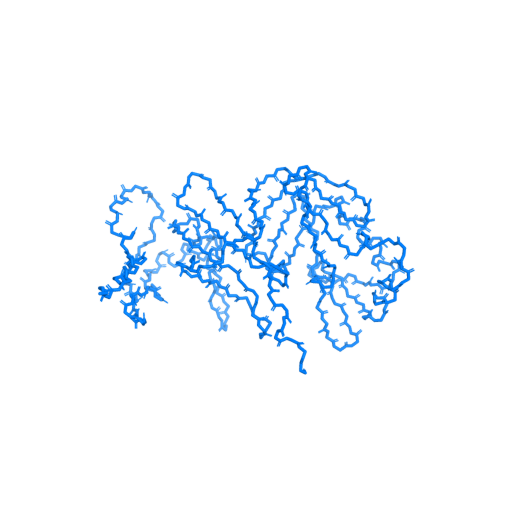CA . TYR A 1 195 ? 15.211 -11.766 7.792 1.00 87.94 195 TYR A CA 1
ATOM 1596 C C . TYR A 1 195 ? 14.748 -10.783 6.706 1.00 87.94 195 TYR A C 1
ATOM 1598 O O . TYR A 1 195 ? 13.983 -9.855 6.992 1.00 87.94 195 TYR A O 1
ATOM 1606 N N . PRO A 1 196 ? 15.206 -10.967 5.450 1.00 93.12 196 PRO A N 1
ATOM 1607 C CA . PRO A 1 196 ? 14.728 -10.186 4.321 1.00 93.12 196 PRO A CA 1
ATOM 1608 C C . PRO A 1 196 ? 13.330 -10.650 3.892 1.00 93.12 196 PRO A C 1
ATOM 1610 O O . PRO A 1 196 ? 13.119 -11.797 3.493 1.00 93.12 196 PRO A O 1
ATOM 1613 N N . LEU A 1 197 ? 12.378 -9.726 3.913 1.00 94.00 197 LEU A N 1
ATOM 1614 C CA . LEU A 1 197 ? 11.073 -9.868 3.291 1.00 94.00 197 LEU A CA 1
ATOM 1615 C C . LEU A 1 197 ? 11.189 -9.478 1.816 1.00 94.00 197 LEU A C 1
ATOM 1617 O O . LEU A 1 197 ? 11.482 -8.329 1.493 1.00 94.00 197 LEU A O 1
ATOM 1621 N N . ARG A 1 198 ? 10.965 -10.433 0.913 1.00 93.38 198 ARG A N 1
ATOM 1622 C CA . ARG A 1 198 ? 11.076 -10.216 -0.533 1.00 93.38 198 ARG A CA 1
ATOM 1623 C C . ARG A 1 198 ? 9.700 -10.051 -1.165 1.00 93.38 198 ARG A C 1
ATOM 1625 O O . ARG A 1 198 ? 8.899 -10.980 -1.144 1.00 93.38 198 ARG A O 1
ATOM 1632 N N . ILE A 1 199 ? 9.477 -8.918 -1.822 1.00 93.25 199 ILE A N 1
ATOM 1633 C CA . ILE A 1 199 ? 8.230 -8.605 -2.521 1.00 93.25 199 ILE A CA 1
ATOM 1634 C C . ILE A 1 199 ? 8.543 -8.411 -4.001 1.00 93.25 199 ILE A C 1
ATOM 1636 O O . ILE A 1 199 ? 9.271 -7.495 -4.370 1.00 93.25 199 ILE A O 1
ATOM 1640 N N . TYR A 1 200 ? 8.014 -9.273 -4.864 1.00 91.12 200 TYR A N 1
ATOM 1641 C CA . TYR A 1 200 ? 8.242 -9.167 -6.307 1.00 91.12 200 TYR A CA 1
ATOM 1642 C C . TYR A 1 200 ? 7.564 -7.927 -6.894 1.00 91.12 200 TYR A C 1
ATOM 1644 O O . TYR A 1 200 ? 6.442 -7.603 -6.516 1.00 91.12 200 TYR A O 1
ATOM 1652 N N . TYR A 1 201 ? 8.190 -7.275 -7.875 1.00 88.38 201 TYR A N 1
ATOM 1653 C CA . TYR A 1 201 ? 7.603 -6.096 -8.521 1.00 88.38 201 TYR A CA 1
ATOM 1654 C C . TYR A 1 201 ? 6.282 -6.377 -9.219 1.00 88.38 201 TYR A C 1
ATOM 1656 O O . TYR A 1 201 ? 5.453 -5.481 -9.293 1.00 88.38 201 TYR A O 1
ATOM 1664 N N . SER A 1 202 ? 6.039 -7.617 -9.649 1.00 88.88 202 SER A N 1
ATOM 1665 C CA . SER A 1 202 ? 4.741 -8.024 -10.190 1.00 88.88 202 SER A CA 1
ATOM 1666 C C . SER A 1 202 ? 3.575 -7.809 -9.222 1.00 88.88 202 SER A C 1
ATOM 1668 O O . SER A 1 202 ? 2.453 -7.633 -9.681 1.00 88.88 202 SER A O 1
ATOM 1670 N N . THR A 1 203 ? 3.828 -7.766 -7.910 1.00 91.06 203 THR A N 1
ATOM 1671 C CA . THR A 1 203 ? 2.842 -7.385 -6.886 1.00 91.06 203 THR A CA 1
ATOM 1672 C C . THR A 1 203 ? 2.353 -5.949 -7.069 1.00 91.06 203 THR A C 1
ATOM 1674 O O . THR A 1 203 ? 1.178 -5.669 -6.866 1.00 91.06 203 THR A O 1
ATOM 1677 N N . PHE A 1 204 ? 3.231 -5.045 -7.501 1.00 94.00 204 PHE A N 1
ATOM 1678 C CA . PHE A 1 204 ? 2.931 -3.626 -7.684 1.00 94.00 204 PHE A CA 1
ATOM 1679 C C . PHE A 1 204 ? 2.559 -3.286 -9.133 1.00 94.00 204 PHE A C 1
ATOM 1681 O O . PHE A 1 204 ? 2.651 -2.130 -9.531 1.00 94.00 204 PHE A O 1
ATOM 1688 N N . LEU A 1 205 ? 2.177 -4.271 -9.953 1.00 93.19 205 LEU A N 1
ATOM 1689 C CA . LEU A 1 205 ? 1.743 -4.040 -11.331 1.00 93.19 205 LEU A CA 1
ATOM 1690 C C . LEU A 1 205 ? 0.243 -4.268 -11.468 1.00 93.19 205 LEU A C 1
ATOM 1692 O O . LEU A 1 205 ? -0.248 -5.373 -11.244 1.00 93.19 205 LEU A O 1
ATOM 1696 N N . LEU A 1 206 ? -0.469 -3.239 -11.914 1.00 93.06 206 LEU A N 1
ATOM 1697 C CA . LEU A 1 206 ? -1.854 -3.347 -12.361 1.00 93.06 206 LEU A CA 1
ATOM 1698 C C . LEU A 1 206 ? -1.847 -3.576 -13.872 1.00 93.06 206 LEU A C 1
ATOM 1700 O O . LEU A 1 206 ? -1.242 -2.796 -14.607 1.00 93.06 206 LEU A O 1
ATOM 1704 N N . ARG A 1 207 ? -2.498 -4.641 -14.347 1.00 93.44 207 ARG A N 1
ATOM 1705 C CA . ARG A 1 207 ? -2.589 -4.951 -15.782 1.00 93.44 207 ARG A CA 1
ATOM 1706 C C . ARG A 1 207 ? -3.974 -4.599 -16.307 1.00 93.44 207 ARG A C 1
ATOM 1708 O O . ARG A 1 207 ? -4.967 -5.083 -15.781 1.00 93.44 207 ARG A O 1
ATOM 1715 N N . ASN A 1 208 ? -4.020 -3.803 -17.369 1.00 94.69 208 ASN A N 1
ATOM 1716 C CA . ASN A 1 208 ? -5.227 -3.491 -18.126 1.00 94.69 208 ASN A CA 1
ATOM 1717 C C . ASN A 1 208 ? -4.935 -3.699 -19.622 1.00 94.69 208 ASN A C 1
ATOM 1719 O O . ASN A 1 208 ? -4.395 -2.822 -20.301 1.00 94.69 208 ASN A O 1
ATOM 1723 N N . GLY A 1 209 ? -5.214 -4.905 -20.122 1.00 94.62 209 GLY A N 1
ATOM 1724 C CA . GLY A 1 209 ? -4.842 -5.310 -21.480 1.00 94.62 209 GLY A CA 1
ATOM 1725 C C . GLY A 1 209 ? -3.321 -5.330 -21.692 1.00 94.62 209 GLY A C 1
ATOM 1726 O O . GLY A 1 209 ? -2.596 -5.991 -20.949 1.00 94.62 209 GLY A O 1
ATOM 1727 N N . ASP A 1 210 ? -2.831 -4.612 -22.712 1.00 97.00 210 ASP A N 1
ATOM 1728 C CA . ASP A 1 210 ? -1.387 -4.456 -22.991 1.00 97.00 210 ASP A CA 1
ATOM 1729 C C . ASP A 1 210 ? -0.738 -3.330 -22.162 1.00 97.00 210 ASP A C 1
ATOM 1731 O O . ASP A 1 210 ? 0.477 -3.133 -22.233 1.00 97.00 210 ASP A O 1
ATOM 1735 N N . THR A 1 211 ? -1.522 -2.598 -21.365 1.00 97.69 211 THR A N 1
ATOM 1736 C CA . THR A 1 211 ? -1.044 -1.505 -20.512 1.00 97.69 211 THR A CA 1
ATOM 1737 C C . THR A 1 211 ? -0.820 -1.998 -19.086 1.00 97.69 211 THR A C 1
ATOM 1739 O O . THR A 1 211 ? -1.671 -2.657 -18.490 1.00 97.69 211 THR A O 1
ATOM 1742 N N . CYS A 1 212 ? 0.333 -1.653 -18.524 1.00 96.62 212 CYS A N 1
ATOM 1743 C CA . CYS A 1 212 ? 0.707 -1.911 -17.143 1.00 96.62 212 CYS A CA 1
ATOM 1744 C C . CYS A 1 212 ? 0.869 -0.583 -16.407 1.00 96.62 212 CYS A C 1
ATO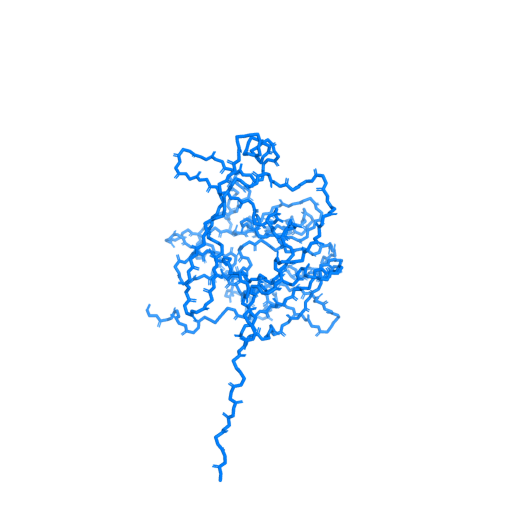M 1746 O O . CYS A 1 212 ? 1.511 0.330 -16.926 1.00 96.62 212 CYS A O 1
ATOM 1748 N N . ILE A 1 213 ? 0.337 -0.504 -15.190 1.00 96.88 213 ILE A N 1
ATOM 1749 C CA . ILE A 1 213 ? 0.505 0.627 -14.275 1.00 96.88 213 ILE A CA 1
ATOM 1750 C C . ILE A 1 213 ? 1.348 0.157 -13.088 1.00 96.88 213 ILE A C 1
ATOM 1752 O O . ILE A 1 213 ? 1.091 -0.909 -12.529 1.00 96.88 213 ILE A O 1
ATOM 1756 N N . VAL A 1 214 ? 2.359 0.939 -12.717 1.00 95.88 214 VAL A N 1
ATOM 1757 C CA . VAL A 1 214 ? 3.206 0.705 -11.542 1.00 95.88 214 VAL A CA 1
ATOM 1758 C C . VAL A 1 214 ? 2.581 1.400 -10.338 1.00 95.88 214 VAL A C 1
ATOM 1760 O O . VAL A 1 214 ? 2.500 2.625 -10.292 1.00 95.88 214 VAL A O 1
ATOM 1763 N N . ASP A 1 215 ? 2.157 0.605 -9.363 1.00 96.00 215 ASP A N 1
ATOM 1764 C CA . ASP A 1 215 ? 1.432 1.009 -8.155 1.00 96.00 215 ASP A CA 1
ATOM 1765 C C . ASP A 1 215 ? 2.394 1.356 -7.003 1.00 96.00 215 ASP A C 1
ATOM 1767 O O . ASP A 1 215 ? 2.272 0.890 -5.868 1.00 96.00 215 ASP A O 1
ATOM 1771 N N . LEU A 1 216 ? 3.414 2.143 -7.352 1.00 96.94 216 LEU A N 1
ATOM 1772 C CA . LEU A 1 216 ? 4.401 2.734 -6.455 1.00 96.94 216 LEU A CA 1
ATOM 1773 C C . LEU A 1 216 ? 4.405 4.239 -6.714 1.00 96.94 216 LEU A C 1
ATOM 1775 O O . LEU A 1 216 ? 4.506 4.641 -7.874 1.00 96.94 216 LEU A O 1
ATOM 1779 N N . ILE A 1 217 ? 4.324 5.056 -5.666 1.00 97.88 217 ILE A N 1
ATOM 1780 C CA . ILE A 1 217 ? 4.274 6.522 -5.794 1.00 97.88 217 ILE A CA 1
ATOM 1781 C C . ILE A 1 217 ? 5.345 7.219 -4.949 1.00 97.88 217 ILE A C 1
ATOM 1783 O O . ILE A 1 217 ? 5.921 6.634 -4.029 1.00 97.88 217 ILE A O 1
ATOM 1787 N N . GLU A 1 218 ? 5.633 8.477 -5.287 1.00 98.00 218 GLU A N 1
ATOM 1788 C CA . GLU A 1 218 ? 6.591 9.315 -4.560 1.00 98.00 218 GLU A CA 1
ATOM 1789 C C . GLU A 1 218 ? 5.997 9.812 -3.239 1.00 98.00 218 GLU A C 1
ATOM 1791 O O . GLU A 1 218 ? 4.890 10.342 -3.199 1.00 98.00 218 GLU A O 1
ATOM 1796 N N . GLY A 1 219 ? 6.778 9.714 -2.168 1.00 96.56 219 GLY A N 1
ATOM 1797 C CA . GLY A 1 219 ? 6.511 10.338 -0.881 1.00 96.56 219 GLY A CA 1
ATOM 1798 C C . GLY A 1 219 ? 7.703 11.126 -0.366 1.00 96.56 219 GLY A C 1
ATOM 1799 O O . GLY A 1 219 ? 8.769 11.204 -0.976 1.00 96.56 219 GLY A O 1
ATOM 1800 N N . THR A 1 220 ? 7.527 11.726 0.806 1.00 93.19 220 THR A N 1
ATOM 1801 C CA . THR A 1 220 ? 8.506 12.678 1.336 1.00 93.19 220 THR A CA 1
ATOM 1802 C C . THR A 1 220 ? 9.688 12.001 2.024 1.00 93.19 220 THR A C 1
ATOM 1804 O O . THR A 1 220 ? 10.829 12.317 1.693 1.00 93.19 220 THR A O 1
ATOM 1807 N N . LYS A 1 221 ? 9.447 11.109 2.995 1.00 93.69 221 LYS A N 1
ATOM 1808 C CA . LYS A 1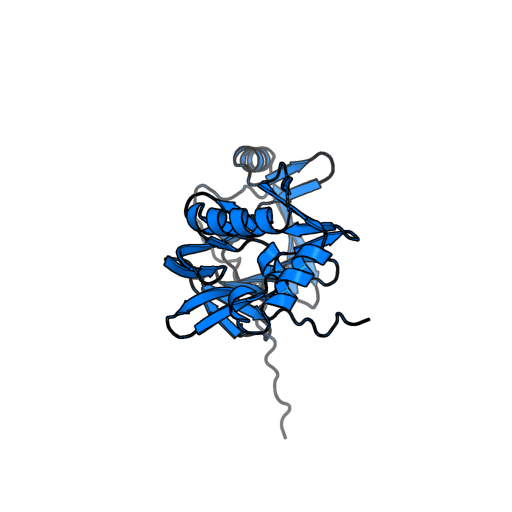 221 ? 10.506 10.631 3.911 1.00 93.69 221 LYS A CA 1
ATOM 1809 C C . LYS A 1 221 ? 10.460 9.146 4.268 1.00 93.69 221 LYS A C 1
ATOM 1811 O O . LYS A 1 221 ? 11.502 8.579 4.578 1.00 93.69 221 LYS A O 1
ATOM 1816 N N . SER A 1 222 ? 9.285 8.530 4.244 1.00 97.25 222 SER A N 1
ATOM 1817 C CA . SER A 1 222 ? 9.073 7.188 4.794 1.00 97.25 222 SER A CA 1
ATOM 1818 C C . SER A 1 222 ? 8.672 6.200 3.706 1.00 97.25 222 SER A C 1
ATOM 1820 O O . SER A 1 222 ? 8.067 6.582 2.705 1.00 97.25 222 SER A O 1
ATOM 1822 N N . PHE A 1 223 ? 8.999 4.931 3.926 1.00 98.06 223 PHE A N 1
ATOM 1823 C CA . PHE A 1 223 ? 8.439 3.817 3.176 1.00 98.06 223 PHE A CA 1
ATOM 1824 C C . PHE A 1 223 ? 7.067 3.490 3.760 1.00 98.06 223 PHE A C 1
ATOM 1826 O O . PHE A 1 223 ? 6.958 3.138 4.936 1.00 98.06 223 PHE A O 1
ATOM 1833 N N . VAL A 1 224 ? 6.022 3.614 2.949 1.00 97.81 224 VAL A N 1
ATOM 1834 C CA . VAL A 1 224 ? 4.645 3.342 3.372 1.00 97.81 224 VAL A CA 1
ATOM 1835 C C . VAL A 1 224 ? 4.121 2.160 2.586 1.00 97.81 224 VAL A C 1
ATOM 1837 O O . VAL A 1 224 ? 3.917 2.255 1.378 1.00 97.81 224 VAL A O 1
ATOM 1840 N N . LEU A 1 225 ? 3.925 1.037 3.266 1.00 97.12 225 LEU A N 1
ATOM 1841 C CA . LEU A 1 225 ? 3.262 -0.127 2.698 1.00 97.12 225 LEU A CA 1
ATOM 1842 C C . LEU A 1 225 ? 1.756 0.150 2.680 1.00 97.12 225 LEU A C 1
ATOM 1844 O O . LEU A 1 225 ? 1.107 0.056 3.719 1.00 97.12 225 LEU A O 1
ATOM 1848 N N . GLY A 1 226 ? 1.239 0.532 1.513 1.00 95.75 226 GLY A N 1
ATOM 1849 C CA . GLY A 1 226 ? -0.192 0.741 1.284 1.00 95.75 226 GLY A CA 1
ATOM 1850 C C . GLY A 1 226 ? -0.936 -0.555 0.948 1.00 95.75 226 GLY A C 1
ATOM 1851 O O . GLY A 1 226 ? -0.358 -1.643 0.958 1.00 95.75 226 GLY A O 1
ATOM 1852 N N . CYS A 1 227 ? -2.204 -0.461 0.560 1.00 93.69 227 CYS A N 1
ATOM 1853 C CA . CYS A 1 227 ? -3.053 -1.599 0.191 1.00 93.69 227 CYS A CA 1
ATOM 1854 C C . CYS A 1 227 ? -2.484 -2.443 -0.959 1.00 93.69 227 CYS A C 1
ATOM 1856 O O . CYS A 1 227 ? -2.649 -3.661 -0.978 1.00 93.69 227 CYS A O 1
ATOM 1858 N N . SER A 1 228 ? -1.741 -1.839 -1.886 1.00 94.00 228 SER A N 1
ATOM 1859 C CA . SER A 1 228 ? -1.011 -2.556 -2.943 1.00 94.00 228 SER A CA 1
ATOM 1860 C C . SER A 1 228 ? -0.060 -3.646 -2.420 1.00 94.00 228 SER A C 1
ATOM 1862 O O . SER A 1 228 ? 0.143 -4.656 -3.097 1.00 94.00 228 SER A O 1
ATOM 1864 N N . PHE A 1 229 ? 0.485 -3.497 -1.208 1.00 95.12 229 PHE A N 1
ATOM 1865 C CA . PHE A 1 229 ? 1.319 -4.509 -0.553 1.00 95.12 229 PHE A CA 1
ATOM 1866 C C . PHE A 1 229 ? 0.531 -5.790 -0.217 1.00 95.12 229 PHE A C 1
ATOM 1868 O O . PHE A 1 229 ? 1.096 -6.890 -0.246 1.00 95.12 229 PHE A O 1
ATOM 1875 N N . LEU A 1 230 ? -0.786 -5.676 0.003 1.00 93.56 230 LEU A N 1
ATOM 1876 C CA . LEU A 1 230 ? -1.655 -6.793 0.389 1.00 93.56 230 LEU A CA 1
ATOM 1877 C C . LEU A 1 230 ? -1.765 -7.884 -0.685 1.00 93.56 230 LEU A C 1
ATOM 1879 O O . LEU A 1 230 ? -2.042 -9.048 -0.389 1.00 93.56 230 LEU A O 1
ATOM 1883 N N . LYS A 1 231 ? -1.455 -7.537 -1.940 1.00 92.19 231 LYS A N 1
ATOM 1884 C CA . LYS A 1 231 ? -1.357 -8.478 -3.068 1.00 92.19 231 LYS A CA 1
ATOM 1885 C C . LYS A 1 231 ? -0.268 -9.544 -2.867 1.00 92.19 231 LYS A C 1
ATOM 1887 O O . LYS A 1 231 ? -0.279 -10.570 -3.551 1.00 92.19 231 LYS A O 1
ATOM 1892 N N . ALA A 1 232 ? 0.700 -9.301 -1.980 1.00 92.38 232 ALA A N 1
ATOM 1893 C CA . ALA A 1 232 ? 1.740 -10.267 -1.621 1.00 92.38 232 ALA A CA 1
ATOM 1894 C C . ALA A 1 232 ? 1.564 -10.852 -0.217 1.00 92.38 232 ALA A C 1
ATOM 1896 O O . ALA A 1 232 ? 1.873 -12.032 -0.022 1.00 92.38 232 ALA A O 1
ATOM 1897 N N . TYR A 1 233 ? 1.100 -10.044 0.737 1.00 92.75 233 TYR A N 1
ATOM 1898 C CA . TYR A 1 233 ? 1.008 -10.441 2.137 1.00 92.75 233 TYR A CA 1
ATOM 1899 C C . TYR A 1 233 ? -0.271 -9.930 2.786 1.00 92.75 233 TYR A C 1
ATOM 1901 O O . TYR A 1 233 ? -0.540 -8.736 2.752 1.00 92.75 233 TYR A O 1
ATOM 1909 N N . SER A 1 234 ? -0.997 -10.799 3.478 1.00 92.31 234 SER A N 1
ATOM 1910 C CA . SER A 1 234 ? -1.980 -10.353 4.462 1.00 92.31 234 SER A CA 1
ATOM 1911 C C . SER A 1 234 ? -1.267 -9.751 5.670 1.00 92.31 234 SER A C 1
ATOM 1913 O O . SER A 1 234 ? -0.236 -10.272 6.104 1.00 92.31 234 SER A O 1
ATOM 1915 N N . VAL A 1 235 ? -1.826 -8.679 6.227 1.00 92.44 235 VAL A N 1
ATOM 1916 C CA . VAL A 1 235 ? -1.271 -7.975 7.388 1.00 92.44 235 VAL A CA 1
ATOM 1917 C C . VAL A 1 235 ? -2.200 -8.147 8.574 1.00 92.44 235 VAL A C 1
ATOM 1919 O O . VAL A 1 235 ? -3.355 -7.743 8.516 1.00 92.44 235 VAL A O 1
ATOM 1922 N N . PHE A 1 236 ? -1.691 -8.698 9.666 1.00 91.69 236 PHE A N 1
ATOM 1923 C CA . PHE A 1 236 ? -2.398 -8.803 10.936 1.00 91.69 236 PHE A CA 1
ATOM 1924 C C . PHE A 1 236 ? -1.874 -7.722 11.872 1.00 91.69 236 PHE A C 1
ATOM 1926 O O . PHE A 1 236 ? -0.664 -7.592 12.045 1.00 91.69 236 PHE A O 1
ATOM 1933 N N . VAL A 1 237 ? -2.768 -6.936 12.465 1.00 91.06 237 VAL A N 1
ATOM 1934 C CA . VAL A 1 237 ? -2.424 -5.816 13.343 1.00 91.06 237 VAL A CA 1
ATOM 1935 C C . VAL A 1 237 ? -3.033 -6.048 14.715 1.00 91.06 237 VAL A C 1
ATOM 1937 O O . VAL A 1 237 ? -4.254 -6.086 14.874 1.00 91.06 237 VAL A O 1
ATOM 1940 N N . ASN A 1 238 ? -2.176 -6.143 15.730 1.00 89.75 238 ASN A N 1
ATOM 1941 C CA . ASN A 1 238 ? -2.598 -6.125 17.124 1.00 89.75 238 ASN A CA 1
ATOM 1942 C C . ASN A 1 238 ? -2.342 -4.742 17.724 1.00 89.75 238 ASN A C 1
ATOM 1944 O O . ASN A 1 238 ? -1.192 -4.320 17.874 1.00 89.75 238 ASN A O 1
ATOM 1948 N N . THR A 1 239 ? -3.427 -4.054 18.077 1.00 89.69 239 THR A N 1
ATOM 1949 C CA . THR A 1 239 ? -3.406 -2.697 18.650 1.00 89.69 239 THR A CA 1
ATOM 1950 C C . THR A 1 239 ? -3.800 -2.649 20.126 1.00 89.69 239 THR A C 1
ATOM 1952 O O . THR A 1 239 ? -3.909 -1.568 20.690 1.00 89.69 239 THR A O 1
ATOM 1955 N N . LYS A 1 240 ? -3.980 -3.802 20.790 1.00 86.56 240 LYS A N 1
ATOM 1956 C CA . LYS A 1 240 ? -4.356 -3.867 22.217 1.00 86.56 240 LYS A CA 1
ATOM 1957 C C . LYS A 1 240 ? -3.208 -3.529 23.181 1.00 86.56 240 LYS A C 1
ATOM 1959 O O . LYS A 1 240 ? -3.448 -3.392 24.375 1.00 86.56 240 LYS A O 1
ATOM 1964 N N . GLY A 1 241 ? -1.967 -3.459 22.696 1.00 82.62 241 GLY A N 1
ATOM 1965 C CA . GLY A 1 241 ? -0.787 -3.116 23.496 1.00 82.62 241 GLY A CA 1
ATOM 1966 C C . GLY A 1 241 ? -0.300 -1.686 23.261 1.00 82.62 241 GLY A C 1
ATOM 1967 O O . GLY A 1 241 ? -0.744 -1.013 22.340 1.00 82.62 241 GLY A O 1
ATOM 1968 N N . GLU A 1 242 ? 0.6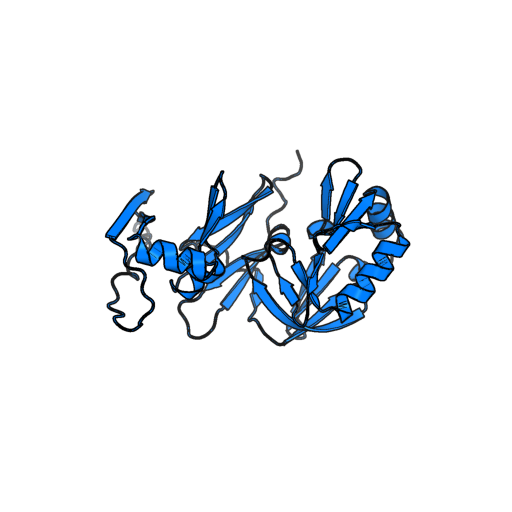89 -1.257 24.048 1.00 79.31 242 GLU A N 1
ATOM 1969 C CA . GLU A 1 242 ? 1.340 0.060 23.896 1.00 79.31 242 GLU A CA 1
ATOM 1970 C C . GLU A 1 242 ? 2.006 0.247 22.526 1.00 79.31 242 GLU A C 1
ATOM 1972 O O . GLU A 1 242 ? 2.176 1.365 22.046 1.00 79.31 242 GLU A O 1
ATOM 1977 N N . THR A 1 243 ? 2.399 -0.859 21.889 1.00 82.00 243 THR A N 1
ATOM 1978 C CA . THR A 1 243 ? 3.019 -0.861 20.564 1.00 82.00 243 THR A CA 1
ATOM 1979 C C . THR A 1 243 ? 2.221 -1.732 19.609 1.00 82.00 243 THR A C 1
ATOM 1981 O O . THR A 1 243 ? 1.855 -2.864 19.940 1.00 82.00 243 THR A O 1
ATOM 1984 N N . ARG A 1 244 ? 1.986 -1.209 18.401 1.00 86.88 244 ARG A N 1
ATOM 1985 C CA . ARG A 1 244 ? 1.378 -1.969 17.308 1.00 86.88 244 ARG A CA 1
ATOM 1986 C C . ARG A 1 244 ? 2.330 -3.081 16.888 1.00 86.88 244 ARG A C 1
ATOM 1988 O O . ARG A 1 244 ? 3.506 -2.833 16.607 1.00 86.88 244 ARG A O 1
ATOM 1995 N N . LYS A 1 245 ? 1.827 -4.311 16.865 1.00 87.75 245 LYS A N 1
ATOM 1996 C CA . LYS A 1 245 ? 2.553 -5.469 16.339 1.00 87.75 245 LYS A CA 1
ATOM 1997 C C . LYS A 1 245 ? 1.915 -5.885 15.030 1.00 87.75 245 LYS A C 1
ATOM 1999 O O . LYS A 1 245 ? 0.690 -5.989 14.966 1.00 87.75 245 LYS A O 1
ATOM 2004 N N . PHE A 1 246 ? 2.759 -6.119 14.034 1.00 90.62 246 PHE A N 1
ATOM 2005 C CA . PHE A 1 246 ? 2.335 -6.533 12.712 1.00 90.62 246 PHE A CA 1
ATOM 2006 C C . PHE A 1 246 ? 2.856 -7.932 12.428 1.00 90.62 246 PHE A C 1
ATOM 2008 O O . PHE A 1 246 ? 4.039 -8.212 12.637 1.00 90.62 246 PHE A O 1
ATOM 2015 N N . GLU A 1 247 ? 1.986 -8.790 11.922 1.00 91.12 247 GLU A N 1
ATOM 2016 C CA . GLU A 1 247 ? 2.361 -10.096 11.392 1.00 91.12 247 GLU A CA 1
ATOM 2017 C C . GLU A 1 247 ? 1.973 -10.177 9.918 1.00 91.12 247 GLU A C 1
ATOM 2019 O O . GLU A 1 247 ? 0.991 -9.576 9.485 1.00 91.12 247 GLU A O 1
ATOM 2024 N N . LEU A 1 248 ? 2.777 -10.884 9.132 1.00 90.56 248 LEU A N 1
ATOM 2025 C CA . LEU A 1 248 ? 2.636 -10.995 7.688 1.00 90.56 248 LEU A CA 1
ATOM 2026 C C . LEU A 1 248 ? 2.430 -12.455 7.314 1.00 90.56 248 LEU A C 1
ATOM 2028 O O . LEU A 1 248 ? 3.344 -13.264 7.465 1.00 90.56 248 LEU A O 1
ATOM 2032 N N . GLY A 1 249 ? 1.259 -12.786 6.783 1.00 87.94 249 GLY A N 1
ATOM 2033 C CA . GLY A 1 249 ? 1.003 -14.088 6.165 1.00 87.94 249 GLY A CA 1
ATOM 2034 C C . GLY A 1 249 ? 1.127 -13.977 4.652 1.00 87.94 249 GLY A C 1
ATOM 2035 O O . GLY A 1 249 ? 0.607 -13.027 4.072 1.00 87.94 249 GLY A O 1
ATOM 2036 N N . ARG A 1 250 ? 1.800 -14.916 3.978 1.00 85.62 250 ARG A N 1
ATOM 2037 C CA . ARG A 1 250 ? 1.796 -14.923 2.505 1.00 85.62 250 ARG A CA 1
ATOM 2038 C C . ARG A 1 250 ? 0.372 -15.062 1.970 1.00 85.62 250 ARG A C 1
ATOM 2040 O O . ARG A 1 250 ? -0.373 -15.944 2.395 1.00 85.62 250 ARG A O 1
ATOM 2047 N N . THR A 1 251 ? 0.021 -14.236 0.989 1.00 80.50 251 THR A N 1
ATOM 2048 C CA . THR A 1 251 ? -1.244 -14.387 0.264 1.00 80.50 251 THR A CA 1
ATOM 2049 C C . THR A 1 251 ? -1.141 -15.636 -0.615 1.00 80.50 251 THR A C 1
ATOM 2051 O O . THR A 1 251 ? -0.319 -15.696 -1.535 1.00 80.50 251 THR A O 1
ATOM 2054 N N . ASP A 1 252 ? -1.921 -16.673 -0.303 1.00 73.44 252 ASP A N 1
ATOM 2055 C CA . ASP A 1 252 ? -1.883 -17.950 -1.021 1.00 73.44 252 ASP A CA 1
ATOM 2056 C C . ASP A 1 252 ? -2.345 -17.758 -2.473 1.00 73.44 252 ASP A C 1
ATOM 2058 O O . ASP A 1 252 ? -3.532 -17.643 -2.766 1.00 73.44 252 ASP A O 1
ATOM 2062 N N . LYS A 1 253 ? -1.401 -17.760 -3.421 1.00 61.47 253 LYS A N 1
ATOM 2063 C CA . LYS A 1 253 ? -1.712 -17.623 -4.856 1.00 61.47 253 LYS A CA 1
ATOM 2064 C C . LYS A 1 253 ? -2.248 -18.906 -5.504 1.00 61.47 253 LYS A C 1
ATOM 2066 O O . LYS A 1 253 ? -2.532 -18.911 -6.698 1.00 61.47 253 LYS A O 1
ATOM 2071 N N . ARG A 1 254 ? -2.358 -20.012 -4.755 1.00 50.62 254 ARG A N 1
ATOM 2072 C CA . ARG A 1 254 ? -2.645 -21.350 -5.314 1.00 50.62 254 ARG A CA 1
ATOM 2073 C C . ARG A 1 254 ? -4.056 -21.515 -5.887 1.00 50.62 254 ARG A C 1
ATOM 2075 O O . ARG A 1 254 ? -4.282 -22.496 -6.580 1.00 50.62 254 ARG A O 1
ATOM 2082 N N . ASN A 1 255 ? -4.951 -20.548 -5.694 1.00 40.69 255 ASN A N 1
ATOM 2083 C CA . ASN A 1 255 ? -6.299 -20.575 -6.269 1.00 40.69 255 ASN A CA 1
ATOM 2084 C C . ASN A 1 255 ? -6.437 -19.776 -7.586 1.00 40.69 255 ASN A C 1
ATOM 2086 O O . ASN A 1 255 ? -7.553 -19.556 -8.039 1.00 40.69 255 ASN A O 1
ATOM 2090 N N . HIS A 1 256 ? -5.332 -19.339 -8.211 1.00 44.41 256 HIS A N 1
ATOM 2091 C CA . HIS A 1 256 ? -5.352 -18.365 -9.321 1.00 44.41 256 HIS A CA 1
ATOM 2092 C C . HIS A 1 256 ? -4.810 -18.855 -10.671 1.00 44.41 256 HIS A C 1
ATOM 2094 O O . HIS A 1 256 ? -4.416 -18.045 -11.507 1.00 44.41 256 HIS A O 1
ATOM 2100 N N . ALA A 1 257 ? -4.782 -20.165 -10.902 1.00 32.53 257 ALA A N 1
ATOM 2101 C CA . ALA A 1 257 ? -4.530 -20.724 -12.227 1.00 32.53 257 ALA A CA 1
ATOM 2102 C C . ALA A 1 257 ? -5.779 -21.478 -12.701 1.00 32.53 257 ALA A C 1
ATOM 2104 O O . ALA A 1 257 ? -5.841 -22.694 -12.554 1.00 32.53 257 ALA A O 1
ATOM 2105 N N . ASN A 1 258 ? -6.759 -20.739 -13.223 1.00 32.34 258 ASN A N 1
ATOM 2106 C CA . ASN A 1 258 ? -7.819 -21.252 -14.095 1.00 32.34 258 ASN A CA 1
ATOM 2107 C C . ASN A 1 258 ? -7.903 -20.349 -15.323 1.00 32.34 258 ASN A C 1
ATOM 2109 O O . ASN A 1 258 ? -7.958 -19.115 -15.120 1.00 32.34 258 ASN A O 1
#

Sequence (258 aa):
MTPNDRQKPGSPNRLLNGDVSNSNNQWDVEKHYSHTFEGDTYYTGWKLNWDSLQMLIERKELHITPTESSIDPQVHITKSPGLYSFSWSTDHEFYLHFGDDRGKQGDYAFREGHRKVELLGENYFGDLKFDPSEEATILPKEAYTGLKKALHGIRFTPRIDGRYEGKCKSIDALMKATKYEPLRHSLIIFLTEHYPLRIYYSTFLLRNGDTCIVDLIEGTKSFVLGCSFLKAYSVFVNTKGETRKFELGRTDKRNHAN

Organism: NCBI:txid890382

Foldseek 3Di:
DDPDPPPDDDALPPPPPPPPPDDPLDFAFPDFDWDDDPNHIDGPDTDGDPVSVVVCVVVVQWDDDPVDIDGQVVVVCVVDFAKWKWAQDPVRDIDIDGHDPPDDFFPDKAFWAWWWKDAQNDIDIATEDEGQNQAFWEDEPVRVVVVVVVCVVLPWDADPVQKTKDFPVSVVCVCVVPPPCNVNQWIWICRDPPDTDTHGQVLQWDDDPRMIIGRYGYDHTHGYRYSSVNSFWMWIWRRNDPGIMIGTHGDPCPVPDD

pLDDT: mean 81.73, std 18.39, range [30.69, 98.25]